Protein AF-A0A067NC94-F1 (afdb_monomer)

Foldseek 3Di:
DQAADDAQDWDDQQHWHDDPNWIWGALDTDHHHPCRDQVNPVFGIPTPPPPQQPPDDPDDDDDDDDDPDPQWDKDKDKAFFAPDDPQFAFQWADPVRFTWGWKWHDDDQKIWIWTAHNPDPLGTWADDPNDIDDHRIIITTGTHNVNDDDDDDDDPDDCVPDPDHFAFRMADNVRFTWTWDWDQDPNIIIIGTDGD

Organism: Botryobasidium botryosum (strain FD-172 SS1) (NCBI:txid930990)

Mean predicted aligned error: 11.99 Å

Solvent-accessible surface area (backbone atoms only — not comparable to full-atom values): 11510 Å² total; per-residue (Å²): 135,75,45,68,66,57,60,74,38,77,43,55,69,72,39,51,29,33,54,97,92,41,50,28,30,35,58,46,62,46,66,34,40,86,82,54,42,57,87,75,33,60,73,40,20,39,54,71,82,51,98,78,66,81,67,95,68,94,66,82,94,70,86,90,79,94,68,81,85,71,77,39,68,77,43,76,43,74,40,59,46,55,69,73,63,94,48,49,28,77,39,32,26,47,90,87,66,49,67,24,24,33,24,27,31,76,56,92,76,16,33,36,19,9,27,26,29,71,86,42,92,41,10,30,39,29,69,54,95,97,37,82,46,77,34,40,65,36,27,36,38,27,38,39,62,87,74,57,79,90,78,94,80,81,81,81,67,57,73,88,75,47,98,59,85,80,60,76,36,33,24,45,60,88,64,50,61,24,31,64,36,71,47,82,53,95,94,20,32,42,28,28,63,41,65,116

Structure (mmCIF, N/CA/C/O backbone):
data_AF-A0A067NC94-F1
#
_entry.id   AF-A0A067NC94-F1
#
loop_
_atom_site.group_PDB
_atom_site.id
_atom_site.type_symbol
_atom_site.label_atom_id
_atom_site.label_alt_id
_atom_site.label_comp_id
_atom_site.label_asym_id
_atom_site.label_entity_id
_atom_site.label_seq_id
_atom_site.pdbx_PDB_ins_code
_atom_site.Cartn_x
_atom_site.Cartn_y
_atom_site.Cartn_z
_atom_site.occupancy
_atom_site.B_iso_or_equiv
_atom_site.auth_seq_id
_atom_site.auth_comp_id
_atom_site.auth_asym_id
_atom_site.auth_atom_id
_atom_site.pdbx_PDB_model_num
ATOM 1 N N . MET A 1 1 ? -24.885 -10.974 16.163 1.00 50.47 1 MET A N 1
ATOM 2 C CA . MET A 1 1 ? -25.416 -9.596 16.232 1.00 50.47 1 MET A CA 1
ATOM 3 C C . MET A 1 1 ? -24.275 -8.677 15.837 1.00 50.47 1 MET A C 1
ATOM 5 O O . MET A 1 1 ? -23.224 -8.782 16.451 1.00 50.47 1 MET A O 1
ATOM 9 N N . THR A 1 2 ? -24.414 -7.907 14.757 1.00 60.84 2 THR A N 1
ATOM 10 C CA . THR A 1 2 ? -23.371 -6.968 14.310 1.0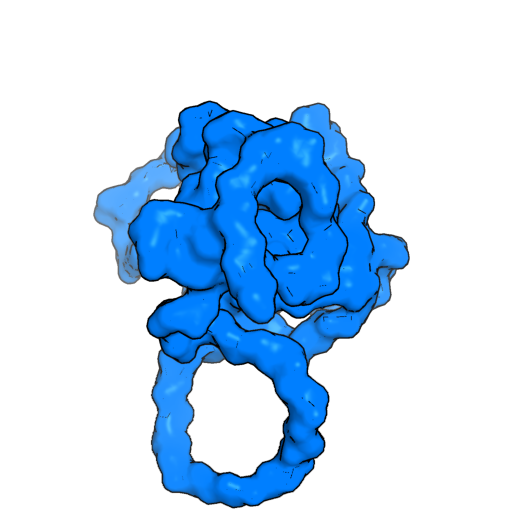0 60.84 2 THR A CA 1
ATOM 11 C C . THR A 1 2 ? -23.500 -5.698 15.156 1.00 60.84 2 THR A C 1
ATOM 13 O O . THR A 1 2 ? -24.602 -5.175 15.284 1.00 60.84 2 THR A O 1
ATOM 16 N N . GLN A 1 3 ? -22.419 -5.253 15.796 1.00 81.62 3 GLN A N 1
ATOM 17 C CA . GLN A 1 3 ? -22.423 -4.077 16.677 1.00 81.62 3 GLN A CA 1
ATOM 18 C C . GLN A 1 3 ? -22.385 -2.793 15.833 1.00 81.62 3 GLN A C 1
ATOM 20 O O . GLN A 1 3 ? -21.662 -2.745 14.844 1.00 81.62 3 GLN A O 1
ATOM 25 N N . SER A 1 4 ? -23.099 -1.728 16.201 1.00 87.69 4 SER A N 1
ATOM 26 C CA . SER A 1 4 ? -22.929 -0.436 15.512 1.00 87.69 4 SER A CA 1
ATOM 27 C C . SER A 1 4 ? -21.510 0.105 15.716 1.00 87.69 4 SER A C 1
ATOM 29 O O . SER A 1 4 ? -20.967 0.008 16.819 1.00 87.69 4 SER A O 1
ATOM 31 N N . TRP A 1 5 ? -20.904 0.680 14.676 1.00 87.56 5 TRP A N 1
ATOM 32 C CA . TRP A 1 5 ? -19.587 1.312 14.786 1.00 87.56 5 TRP A CA 1
ATOM 33 C C . TRP A 1 5 ? -19.625 2.445 15.822 1.00 87.56 5 TRP A C 1
ATOM 35 O O . TRP A 1 5 ? -20.604 3.189 15.911 1.00 87.56 5 TRP A O 1
ATOM 45 N N . GLN A 1 6 ? -18.567 2.549 16.621 1.00 84.12 6 GLN A N 1
ATOM 46 C CA . GLN A 1 6 ? -18.395 3.557 17.662 1.00 84.12 6 GLN A CA 1
ATOM 47 C C . GLN A 1 6 ? -16.982 4.135 17.560 1.00 84.12 6 GLN A C 1
ATOM 49 O O . GLN A 1 6 ? -16.038 3.354 17.398 1.00 84.12 6 GLN A O 1
ATOM 54 N N . PRO A 1 7 ? -16.795 5.457 17.690 1.00 78.88 7 PRO A N 1
ATOM 55 C CA . PRO A 1 7 ? -15.468 6.051 17.798 1.00 78.88 7 PRO A CA 1
ATOM 56 C C . PRO A 1 7 ? -14.807 5.701 19.140 1.00 78.88 7 PRO A C 1
ATOM 58 O O . PRO A 1 7 ? -15.464 5.288 20.097 1.00 78.88 7 PRO A O 1
ATOM 61 N N . GLY A 1 8 ? -13.479 5.815 19.214 1.00 76.88 8 GLY A N 1
ATOM 62 C CA . GLY A 1 8 ? -12.694 5.539 20.420 1.00 76.88 8 GLY A CA 1
ATOM 63 C C . GLY A 1 8 ? -12.684 4.073 20.870 1.00 76.88 8 GLY A C 1
ATOM 64 O O . GLY A 1 8 ? -12.131 3.776 21.935 1.00 76.88 8 GLY A O 1
ATOM 65 N N . THR A 1 9 ? -13.256 3.165 20.078 1.00 80.56 9 THR A N 1
ATOM 66 C CA . THR A 1 9 ? -13.464 1.751 20.403 1.00 80.56 9 THR A CA 1
ATOM 67 C C . THR A 1 9 ? -12.360 0.902 19.792 1.00 80.56 9 THR A C 1
ATOM 69 O O . THR A 1 9 ? -11.990 1.071 18.632 1.00 80.56 9 THR A O 1
ATOM 72 N N . TRP A 1 10 ? -11.805 -0.016 20.581 1.00 77.62 10 TRP A N 1
ATOM 73 C CA . TRP A 1 10 ? -10.835 -0.979 20.075 1.00 77.62 10 TRP A CA 1
ATOM 74 C C . TRP A 1 10 ? -11.541 -2.108 19.330 1.00 77.62 10 TRP A C 1
ATOM 76 O O . TRP A 1 10 ? -12.417 -2.770 19.889 1.00 77.62 10 TRP A O 1
ATOM 86 N N . TYR A 1 11 ? -11.119 -2.363 18.097 1.00 78.81 11 TYR A N 1
ATOM 87 C CA . TYR A 1 11 ? -11.636 -3.443 17.272 1.00 78.81 11 TYR A CA 1
ATOM 88 C C . TYR A 1 11 ? -10.502 -4.403 16.894 1.00 78.81 11 TYR A C 1
ATOM 90 O O . TYR A 1 11 ? -9.460 -4.001 16.376 1.00 78.81 11 TYR A O 1
ATOM 98 N N . ASN A 1 12 ? -10.715 -5.694 17.155 1.00 74.62 12 ASN A N 1
ATOM 99 C CA . ASN A 1 12 ? -9.773 -6.767 16.821 1.00 74.62 12 ASN A CA 1
ATOM 100 C C . ASN A 1 12 ? -10.011 -7.275 15.398 1.00 74.62 12 ASN A C 1
ATOM 102 O O . ASN A 1 12 ? -11.149 -7.226 14.940 1.00 74.62 12 ASN A O 1
ATOM 106 N N . LEU A 1 13 ? -8.993 -7.840 14.738 1.00 63.72 13 LEU A N 1
ATOM 107 C CA . LEU A 1 13 ? -9.132 -8.486 13.423 1.00 63.72 13 LEU A CA 1
ATOM 108 C C . LEU A 1 13 ? -10.363 -9.405 13.359 1.00 63.72 13 LEU A C 1
ATOM 110 O O . LEU A 1 13 ? -10.589 -10.220 14.251 1.00 63.72 13 LEU A O 1
ATOM 114 N N . GLY A 1 14 ? -11.169 -9.251 12.305 1.00 64.88 14 GLY A N 1
ATOM 115 C CA . GLY A 1 14 ? -12.410 -10.007 12.116 1.00 64.88 14 GLY A CA 1
ATOM 116 C C . GLY A 1 14 ? -13.651 -9.441 12.819 1.00 64.88 14 GLY A C 1
ATOM 117 O O . GLY A 1 14 ? -14.741 -9.947 12.566 1.00 64.88 14 GLY A O 1
ATOM 118 N N . SER A 1 15 ? -13.533 -8.386 13.638 1.00 76.94 15 SER A N 1
ATOM 119 C CA . SER A 1 15 ? -14.704 -7.669 14.170 1.00 76.94 15 SER A CA 1
ATOM 120 C C . SER A 1 15 ? -15.578 -7.124 13.041 1.00 76.94 15 SER A C 1
ATOM 122 O O . SER A 1 15 ? -15.077 -6.605 12.042 1.00 76.94 15 SER A O 1
ATOM 124 N N . GLU A 1 16 ? -16.891 -7.202 13.226 1.00 87.06 16 GLU A N 1
ATOM 125 C CA . GLU A 1 16 ? -17.880 -6.713 12.271 1.00 87.06 16 GLU A CA 1
ATOM 126 C C . GLU A 1 16 ? -18.692 -5.592 12.904 1.00 87.06 16 GLU A C 1
ATOM 128 O O . GLU A 1 16 ? -19.191 -5.728 14.026 1.00 87.06 16 GLU A O 1
ATOM 133 N N . VAL A 1 17 ? -18.838 -4.496 12.168 1.00 87.38 17 VAL A N 1
ATOM 134 C CA . VAL A 1 17 ? -19.598 -3.327 12.589 1.00 87.38 17 VAL A CA 1
ATOM 135 C C . VAL A 1 17 ? -20.625 -2.922 11.549 1.00 87.38 17 VAL A C 1
ATOM 137 O O . VAL A 1 17 ? -20.464 -3.178 10.357 1.00 87.38 17 VAL A O 1
ATOM 140 N N . GLU A 1 18 ? -21.674 -2.253 11.999 1.00 85.12 18 GLU A N 1
ATOM 141 C CA . GLU A 1 18 ? -22.640 -1.597 11.128 1.00 85.12 18 GLU A CA 1
ATOM 142 C C . GLU A 1 18 ? -22.464 -0.078 11.196 1.00 85.12 18 GLU A C 1
ATOM 144 O O . GLU A 1 18 ? -22.409 0.506 12.279 1.00 85.12 18 GLU A O 1
ATOM 149 N N . TYR A 1 19 ? -22.358 0.569 10.038 1.00 83.00 19 TYR A N 1
ATOM 150 C CA . TYR A 1 19 ? -22.254 2.020 9.922 1.00 83.00 19 TYR A CA 1
ATOM 151 C C . TYR A 1 19 ? -23.091 2.495 8.735 1.00 83.00 19 TYR A C 1
ATOM 153 O O . TYR A 1 19 ? -22.945 1.983 7.627 1.00 83.00 19 TYR A O 1
ATOM 161 N N . GLN A 1 20 ? -23.993 3.453 8.976 1.00 82.31 20 GLN A N 1
ATOM 162 C CA . GLN A 1 20 ? -24.905 4.010 7.961 1.00 82.31 20 GLN A CA 1
ATOM 163 C C . GLN A 1 20 ? -25.683 2.938 7.161 1.00 82.31 20 GLN A C 1
ATOM 165 O O . GLN A 1 20 ? -25.895 3.071 5.959 1.00 82.31 20 GLN A O 1
ATOM 170 N N . GLY A 1 21 ? -26.095 1.850 7.824 1.00 79.56 21 GLY A N 1
ATOM 171 C CA . GLY A 1 21 ? -26.855 0.750 7.211 1.00 79.56 21 GLY A CA 1
ATOM 172 C C . GLY A 1 21 ? -26.025 -0.222 6.362 1.00 79.56 21 GLY A C 1
ATOM 173 O O . GLY A 1 21 ? -26.578 -1.148 5.770 1.00 79.56 21 GLY A O 1
ATOM 174 N N . ALA A 1 22 ? -24.702 -0.048 6.303 1.00 76.94 22 ALA A N 1
ATOM 175 C CA . ALA A 1 22 ? -23.784 -0.987 5.672 1.00 76.94 22 ALA A CA 1
ATOM 176 C C . ALA A 1 22 ? -22.958 -1.736 6.725 1.00 76.94 22 ALA A C 1
ATOM 178 O O . ALA A 1 22 ? -22.543 -1.174 7.741 1.00 76.94 22 ALA A O 1
ATOM 179 N N . LYS A 1 23 ? -22.700 -3.021 6.464 1.00 81.38 23 LYS A N 1
ATOM 180 C CA . LYS A 1 23 ? -21.835 -3.855 7.304 1.00 81.38 23 LYS A CA 1
ATOM 181 C C . LYS A 1 23 ? -20.398 -3.799 6.820 1.00 81.38 23 LYS A C 1
ATOM 183 O O . LYS A 1 23 ? -20.131 -3.932 5.622 1.00 81.38 23 LYS A O 1
ATOM 188 N N . TYR A 1 24 ? -19.488 -3.672 7.768 1.00 81.12 24 TYR A N 1
ATOM 189 C CA . TYR A 1 24 ? -18.059 -3.615 7.544 1.00 81.12 24 TYR A CA 1
ATOM 190 C C . TYR A 1 24 ? -17.361 -4.614 8.449 1.00 81.12 24 TYR A C 1
ATOM 192 O O . TYR A 1 24 ? -17.725 -4.776 9.610 1.00 81.12 24 TYR A O 1
ATOM 200 N N . ARG A 1 25 ? -16.327 -5.258 7.927 1.00 81.56 25 ARG A N 1
ATOM 201 C CA . ARG A 1 25 ? -15.403 -6.077 8.697 1.00 81.56 25 ARG A CA 1
ATOM 202 C C . ARG A 1 25 ? -14.089 -5.333 8.816 1.00 81.56 25 ARG A C 1
ATOM 204 O O . ARG A 1 25 ? -13.595 -4.788 7.838 1.00 81.56 25 ARG A O 1
ATOM 211 N N . ILE A 1 26 ? -13.508 -5.319 9.998 1.00 78.12 26 ILE A N 1
ATOM 212 C CA . ILE A 1 26 ? -12.184 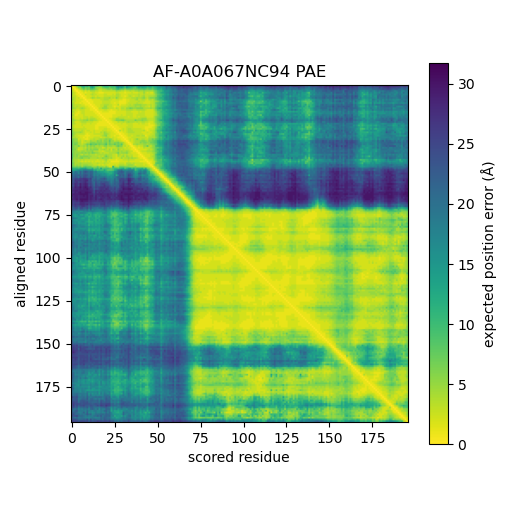-4.742 10.190 1.00 78.12 26 ILE A CA 1
ATOM 213 C C . ILE A 1 26 ? -11.105 -5.561 9.474 1.00 78.12 26 ILE A C 1
ATOM 215 O O . ILE A 1 26 ? -11.083 -6.793 9.550 1.00 78.12 26 ILE A O 1
ATOM 219 N N . ILE A 1 27 ? -10.208 -4.859 8.789 1.00 71.19 27 ILE A N 1
ATOM 220 C CA . ILE A 1 27 ? -9.085 -5.428 8.035 1.00 71.19 27 ILE A CA 1
ATOM 221 C C . ILE A 1 27 ? -7.787 -5.327 8.837 1.00 71.19 27 ILE A C 1
ATOM 223 O O . ILE A 1 27 ? -6.949 -6.217 8.750 1.00 71.19 27 ILE A O 1
ATOM 227 N N . GLN A 1 28 ? -7.632 -4.267 9.636 1.00 63.50 28 GLN A N 1
ATOM 228 C CA . GLN A 1 28 ? -6.462 -4.021 10.485 1.00 63.50 28 GLN A CA 1
ATOM 229 C C . GLN A 1 28 ? -6.935 -3.666 11.888 1.00 63.50 28 GLN A C 1
ATOM 231 O O . GLN A 1 28 ? -7.768 -2.773 12.036 1.00 63.50 28 GLN A O 1
ATOM 236 N N . ALA A 1 29 ? -6.442 -4.362 12.916 1.00 69.25 29 ALA A N 1
ATOM 237 C CA . ALA A 1 29 ? -6.846 -4.084 14.292 1.00 69.25 29 ALA A CA 1
ATOM 238 C C . ALA A 1 29 ? -6.403 -2.674 14.702 1.00 69.25 29 ALA A C 1
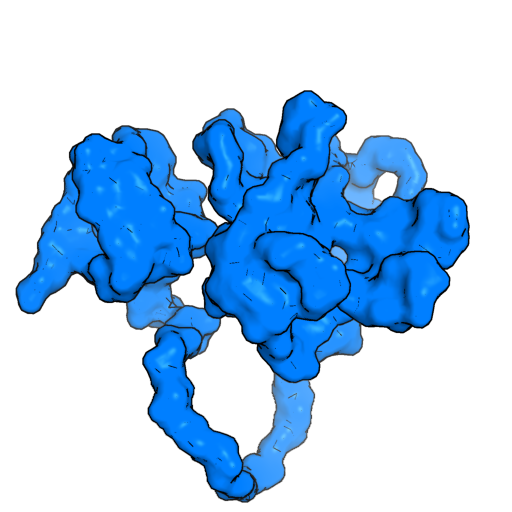ATOM 240 O O . ALA A 1 29 ? -5.234 -2.319 14.562 1.00 69.25 29 ALA A O 1
ATOM 241 N N . HIS A 1 30 ? -7.332 -1.868 15.208 1.00 71.31 30 HIS A N 1
ATOM 242 C CA . HIS A 1 30 ? -7.061 -0.485 15.588 1.00 71.31 30 HIS A CA 1
ATOM 243 C C . HIS A 1 30 ? -8.078 0.017 16.614 1.00 71.31 30 HIS A C 1
ATOM 245 O O . HIS A 1 30 ? -9.133 -0.585 16.842 1.00 71.31 30 HIS A O 1
ATOM 251 N N . ARG A 1 31 ? -7.763 1.169 17.211 1.00 79.25 31 ARG A N 1
ATOM 252 C CA . ARG A 1 31 ? -8.736 1.986 17.934 1.00 79.25 31 ARG A CA 1
ATOM 253 C C . ARG A 1 31 ? -9.394 2.947 16.950 1.00 79.25 31 ARG A C 1
ATOM 255 O O . ARG A 1 31 ? -8.682 3.729 16.325 1.00 79.25 31 ARG A O 1
ATOM 262 N N . SER A 1 32 ? -10.713 2.880 16.800 1.00 76.38 32 SER A N 1
ATOM 263 C CA . SER A 1 32 ? -11.459 3.794 15.930 1.00 76.38 32 SER A CA 1
ATOM 264 C C . SER A 1 32 ? -11.323 5.249 16.394 1.00 76.38 32 SER A C 1
ATOM 266 O O . SER A 1 32 ? -11.178 5.523 17.588 1.00 76.38 32 SER A O 1
ATOM 268 N N . GLN A 1 33 ? -11.395 6.185 15.450 1.00 72.81 33 GLN A N 1
ATOM 269 C CA . GLN A 1 33 ? -11.425 7.633 15.686 1.00 72.81 33 GLN A CA 1
ATOM 270 C C . GLN A 1 33 ? -12.619 8.243 14.947 1.00 72.81 33 GLN A C 1
ATOM 272 O O . GLN A 1 33 ? -13.156 7.608 14.038 1.00 72.81 33 GLN A O 1
ATOM 277 N N . ASP A 1 34 ? -13.052 9.440 15.343 1.00 65.75 34 ASP A N 1
ATOM 278 C CA . ASP A 1 34 ? -14.250 10.095 14.791 1.00 65.75 34 ASP A CA 1
ATOM 279 C C . ASP A 1 34 ? -14.177 10.304 13.269 1.00 65.75 34 ASP A C 1
ATOM 281 O O . ASP A 1 34 ? -15.183 10.216 12.568 1.00 65.75 34 ASP A O 1
ATOM 285 N N . ASP A 1 35 ? -12.975 10.524 12.742 1.00 65.56 35 ASP A N 1
ATOM 286 C CA . ASP A 1 35 ? -12.671 10.704 11.323 1.00 65.56 35 ASP A CA 1
ATOM 287 C C . ASP A 1 35 ? -12.409 9.378 10.579 1.00 65.56 35 ASP A C 1
ATOM 289 O O . ASP A 1 35 ? -12.448 9.336 9.346 1.00 65.56 35 ASP A O 1
ATOM 293 N N . TRP A 1 36 ? -12.233 8.266 11.300 1.00 66.44 36 TRP A N 1
ATOM 294 C CA . TRP A 1 36 ? -11.958 6.930 10.748 1.00 66.44 36 TRP A CA 1
ATOM 295 C C . TRP A 1 36 ? -13.228 6.089 10.632 1.00 66.44 36 TRP A C 1
ATOM 297 O O . TRP A 1 36 ? -13.299 4.936 11.076 1.00 66.44 36 TRP A O 1
ATOM 307 N N . THR A 1 37 ? -14.255 6.674 10.024 1.00 72.94 37 THR A N 1
ATOM 308 C CA . THR A 1 37 ? -15.491 5.941 9.751 1.00 72.94 37 THR A CA 1
ATOM 309 C C . THR A 1 37 ? -15.247 4.868 8.682 1.00 72.94 37 THR A C 1
ATOM 311 O O . THR A 1 37 ? -14.444 5.083 7.769 1.00 72.94 37 THR A O 1
ATOM 314 N N . PRO A 1 38 ? -15.944 3.719 8.735 1.00 74.06 38 PRO A N 1
ATOM 315 C CA . PRO A 1 38 ? -15.712 2.610 7.813 1.00 74.06 38 PRO A CA 1
ATOM 316 C C . PRO A 1 38 ? -15.642 2.947 6.307 1.00 74.06 38 PRO A C 1
ATOM 318 O O . PRO A 1 38 ? -14.791 2.371 5.631 1.00 74.06 38 PRO A O 1
ATOM 321 N N . PRO A 1 39 ? -16.448 3.874 5.745 1.00 67.25 39 PRO A N 1
ATOM 322 C CA . PRO A 1 39 ? -16.304 4.266 4.340 1.00 67.25 39 PRO A CA 1
ATOM 323 C C . PRO A 1 39 ? -15.091 5.166 4.047 1.00 67.25 39 PRO A C 1
ATOM 325 O O . PRO A 1 39 ? -14.614 5.171 2.915 1.00 67.25 39 PRO A O 1
ATOM 328 N N . ASN A 1 40 ? -14.585 5.919 5.027 1.00 61.88 40 ASN A N 1
ATOM 329 C CA . ASN A 1 40 ? -13.500 6.888 4.822 1.00 61.88 40 ASN A CA 1
ATOM 330 C C . ASN A 1 40 ? -12.105 6.255 4.908 1.00 61.88 40 ASN A C 1
ATOM 332 O O . ASN A 1 40 ? -11.150 6.780 4.339 1.00 61.88 40 ASN A O 1
ATOM 336 N N . VAL A 1 41 ? -11.987 5.117 5.596 1.00 59.81 41 VAL A N 1
ATOM 337 C CA . VAL A 1 41 ? -10.722 4.400 5.819 1.00 59.81 41 VAL A CA 1
ATOM 338 C C . VAL A 1 41 ? -10.833 2.935 5.365 1.00 59.81 41 VAL A C 1
ATOM 340 O O . VAL A 1 41 ? -10.792 2.016 6.186 1.00 59.81 41 VAL A O 1
ATOM 343 N N . PRO A 1 42 ? -10.940 2.670 4.049 1.00 60.84 42 PRO A N 1
ATOM 344 C CA . PRO A 1 42 ? -11.151 1.321 3.515 1.00 60.84 42 PRO A CA 1
ATOM 345 C C . PRO A 1 42 ? -9.980 0.349 3.749 1.00 60.84 42 PRO A C 1
ATOM 347 O O . PRO A 1 42 ? -10.126 -0.838 3.493 1.00 60.84 42 PRO A O 1
ATOM 350 N N . ALA A 1 43 ? -8.827 0.830 4.228 1.00 56.25 43 ALA A N 1
ATOM 351 C CA . ALA A 1 43 ? -7.722 -0.022 4.687 1.00 56.25 43 ALA A CA 1
ATOM 352 C C . ALA A 1 43 ? -7.933 -0.567 6.111 1.00 56.25 43 ALA A C 1
ATOM 354 O O . ALA A 1 43 ? -7.329 -1.563 6.503 1.00 56.25 43 ALA A O 1
ATOM 355 N N . LEU A 1 44 ? -8.784 0.099 6.896 1.00 67.81 44 LEU A N 1
ATOM 356 C CA . LEU A 1 44 ? -9.167 -0.315 8.240 1.00 67.81 44 LEU A CA 1
ATOM 357 C C . LEU A 1 44 ? -10.455 -1.144 8.215 1.00 67.81 44 LEU A C 1
ATOM 359 O O . LEU A 1 44 ? -10.594 -2.062 9.019 1.00 67.81 44 LEU A O 1
ATOM 363 N N . TRP A 1 45 ? -11.365 -0.868 7.275 1.00 74.44 45 TRP A N 1
ATOM 364 C CA . TRP A 1 45 ? -12.682 -1.500 7.186 1.00 74.44 45 TRP A CA 1
ATOM 365 C C . TRP A 1 45 ? -13.035 -1.950 5.761 1.00 74.44 45 TRP A C 1
ATOM 367 O O . TRP A 1 45 ? -13.087 -1.148 4.835 1.00 74.44 45 TRP A O 1
ATOM 377 N N . GLY A 1 46 ? -13.350 -3.233 5.593 1.00 72.31 46 GLY A N 1
ATOM 378 C CA . GLY A 1 46 ? -13.815 -3.834 4.346 1.00 72.31 46 GLY A CA 1
ATOM 379 C C . GLY A 1 46 ? -15.332 -3.963 4.345 1.00 72.31 46 GLY A C 1
ATOM 380 O O . GLY A 1 46 ? -15.911 -4.577 5.243 1.00 72.31 46 GLY A O 1
ATOM 381 N N . ARG A 1 47 ? -16.006 -3.385 3.350 1.00 77.31 47 ARG A N 1
ATOM 382 C CA . ARG A 1 47 ? -17.468 -3.464 3.236 1.00 77.31 47 ARG A CA 1
ATOM 383 C C . ARG A 1 47 ? -17.893 -4.881 2.848 1.00 77.31 47 ARG A C 1
ATOM 385 O O . ARG A 1 47 ? -17.448 -5.411 1.838 1.00 77.31 47 ARG A O 1
ATOM 392 N N . MET A 1 48 ? -18.795 -5.482 3.620 1.00 69.44 48 MET A N 1
ATOM 393 C CA . MET A 1 48 ? -19.189 -6.890 3.450 1.00 69.44 48 MET A CA 1
ATOM 394 C C . MET A 1 48 ? -20.208 -7.136 2.322 1.00 69.44 48 MET A C 1
ATOM 396 O O . MET A 1 48 ? -20.482 -8.286 1.999 1.00 69.44 48 MET A O 1
ATOM 400 N N . GLN A 1 49 ? -20.801 -6.086 1.744 1.00 56.97 49 GLN A N 1
ATOM 401 C CA . GLN A 1 49 ? -21.775 -6.202 0.645 1.00 56.97 49 GLN A CA 1
ATOM 402 C C . GLN A 1 49 ? -21.160 -5.995 -0.748 1.00 56.97 49 GLN A C 1
ATOM 404 O O . GLN A 1 49 ? -21.812 -6.317 -1.738 1.00 56.97 49 GLN A O 1
ATOM 409 N N . ASP A 1 50 ? -19.918 -5.506 -0.841 1.00 49.97 50 ASP A N 1
ATOM 410 C CA . ASP A 1 50 ? -19.225 -5.395 -2.124 1.00 49.97 50 ASP A CA 1
ATOM 411 C C . ASP A 1 50 ? -18.551 -6.736 -2.450 1.00 49.97 50 ASP A C 1
ATOM 413 O O . ASP A 1 50 ? -17.676 -7.208 -1.723 1.00 49.97 50 ASP A O 1
ATOM 417 N N . GLN A 1 51 ? -18.957 -7.345 -3.570 1.00 39.91 51 GLN A N 1
ATOM 418 C CA . GLN A 1 51 ? -18.523 -8.651 -4.103 1.00 39.91 51 GLN A CA 1
ATOM 419 C C . GLN A 1 51 ? -17.012 -8.764 -4.442 1.00 39.91 51 GLN A C 1
ATOM 421 O O . GLN A 1 51 ? -16.608 -9.659 -5.177 1.00 39.91 51 GLN A O 1
ATOM 426 N N . GLY A 1 52 ? -16.160 -7.874 -3.923 1.00 39.62 52 GLY A N 1
ATOM 427 C CA . GLY A 1 52 ? -14.706 -7.865 -4.122 1.00 39.62 52 GLY A CA 1
ATOM 428 C C . GLY A 1 52 ? -13.874 -8.162 -2.869 1.00 39.62 52 GLY A C 1
ATOM 429 O O . GLY A 1 52 ? -12.662 -8.317 -2.986 1.00 39.62 52 GLY A O 1
ATOM 430 N N . TYR A 1 53 ? -14.493 -8.258 -1.686 1.00 39.16 53 TYR A N 1
ATOM 431 C CA . TYR A 1 53 ? -13.816 -8.623 -0.437 1.00 39.16 53 TYR A CA 1
ATOM 432 C C . TYR A 1 53 ? -14.043 -10.114 -0.144 1.00 39.16 53 TYR A C 1
ATOM 434 O O . TYR A 1 53 ? -14.903 -10.494 0.652 1.00 39.16 53 TYR A O 1
ATOM 442 N N . SER A 1 54 ? -13.293 -10.991 -0.818 1.00 41.38 54 SER A N 1
ATOM 443 C CA . SER A 1 54 ? -13.260 -12.413 -0.464 1.00 41.38 54 SER A CA 1
ATOM 444 C C . SER A 1 54 ? -12.584 -12.545 0.898 1.00 41.38 54 SER A C 1
ATOM 446 O O . SER A 1 54 ? -11.358 -12.512 1.009 1.00 41.38 54 SER A O 1
ATOM 448 N N . GLY A 1 55 ? -13.399 -12.631 1.950 1.00 33.62 55 GLY A N 1
ATOM 449 C CA . GLY A 1 55 ? -12.930 -12.967 3.284 1.00 33.62 55 GLY A CA 1
ATOM 450 C C . GLY A 1 55 ? -12.094 -14.244 3.256 1.00 33.62 55 GLY A C 1
ATOM 451 O O . GLY A 1 55 ? -12.265 -15.090 2.382 1.00 33.62 55 GLY A O 1
ATOM 452 N N . PHE A 1 56 ? -11.197 -14.375 4.230 1.00 31.00 56 PHE A N 1
ATOM 453 C CA . PHE A 1 56 ? -10.457 -15.598 4.505 1.00 31.00 56 PHE A CA 1
ATOM 454 C C . PHE A 1 56 ? -11.412 -16.797 4.613 1.00 31.00 56 PHE A C 1
ATOM 456 O O . PHE A 1 56 ? -11.940 -17.096 5.682 1.00 31.00 56 PHE A O 1
ATOM 463 N N . GLN A 1 57 ? -11.628 -17.494 3.504 1.00 27.27 57 GLN A N 1
ATOM 464 C CA . GLN A 1 57 ? -12.016 -18.889 3.505 1.00 27.27 57 GLN A CA 1
ATOM 465 C C . GLN A 1 57 ? -10.765 -19.677 3.148 1.00 27.27 57 GLN A C 1
ATOM 467 O O . GLN A 1 57 ? -10.343 -19.751 1.998 1.00 27.27 57 GLN A O 1
ATOM 472 N N . SER A 1 58 ? -10.158 -20.256 4.183 1.00 35.91 58 SER A N 1
ATOM 473 C CA . SER A 1 58 ? -9.375 -21.471 4.020 1.00 35.91 58 SER A CA 1
ATOM 474 C C . SER A 1 58 ? -10.328 -22.536 3.486 1.00 35.91 58 SER A C 1
ATOM 476 O O . SER A 1 58 ? -11.116 -23.110 4.236 1.00 35.91 58 SER A O 1
ATOM 478 N N . GLN A 1 59 ? -10.328 -22.747 2.176 1.00 28.92 59 GLN A N 1
ATOM 479 C CA . GLN A 1 59 ? -10.946 -23.922 1.587 1.00 28.92 59 GLN A CA 1
ATOM 480 C C . GLN A 1 59 ? -10.085 -24.343 0.402 1.00 28.92 59 GLN A C 1
ATOM 482 O O . GLN A 1 59 ? -9.773 -23.536 -0.469 1.00 28.92 59 GLN A O 1
ATOM 487 N N . GLY A 1 60 ? -9.583 -25.577 0.479 1.00 26.52 60 GLY A N 1
ATOM 488 C CA . GLY A 1 60 ? -8.519 -26.089 -0.374 1.00 26.52 60 GLY A CA 1
ATOM 489 C C . GLY A 1 60 ? -8.785 -25.875 -1.861 1.00 26.52 60 GLY A C 1
ATOM 490 O O . GLY A 1 60 ? -9.886 -26.113 -2.347 1.00 26.52 60 GLY A O 1
ATOM 491 N N . TYR A 1 61 ? -7.741 -25.466 -2.581 1.00 27.69 61 TYR A N 1
ATOM 492 C CA . TYR A 1 61 ? -7.716 -25.509 -4.037 1.00 27.69 61 TYR A CA 1
ATOM 493 C C . TYR A 1 61 ? -7.783 -26.977 -4.487 1.00 27.69 61 TYR A C 1
ATOM 495 O O . TYR A 1 61 ? -6.768 -27.671 -4.532 1.00 27.69 61 TYR A O 1
ATOM 503 N N . GLN A 1 62 ? -8.988 -27.453 -4.795 1.00 24.72 62 GLN A N 1
ATOM 504 C CA . GLN A 1 62 ? -9.226 -28.602 -5.667 1.00 24.72 62 GLN A CA 1
ATOM 505 C C . GLN A 1 62 ? -9.798 -28.086 -6.991 1.00 24.72 62 GLN A C 1
ATOM 507 O O . GLN A 1 62 ? -10.542 -27.109 -7.009 1.00 24.72 62 GLN A O 1
ATOM 512 N N . GLY A 1 63 ? -9.324 -28.683 -8.084 1.00 36.28 63 GLY A N 1
ATOM 513 C CA . GLY A 1 63 ? -9.366 -28.131 -9.435 1.00 36.28 63 GLY A CA 1
ATOM 514 C C . GLY A 1 63 ? -10.723 -28.095 -10.142 1.00 36.28 63 GLY A C 1
ATOM 515 O O . GLY A 1 63 ? -11.749 -28.493 -9.599 1.00 36.28 63 GLY A O 1
ATOM 516 N N . ASP A 1 64 ? -10.614 -27.666 -11.406 1.00 30.48 64 ASP A N 1
ATOM 517 C CA . ASP A 1 64 ? -11.600 -27.662 -12.500 1.00 30.48 64 ASP A CA 1
ATOM 518 C C . ASP A 1 64 ? -12.636 -26.513 -12.455 1.00 30.48 64 ASP A C 1
ATOM 520 O O . ASP A 1 64 ? -13.196 -26.201 -11.418 1.00 30.48 64 ASP A O 1
ATOM 524 N N . THR A 1 65 ? -12.970 -25.769 -13.519 1.00 29.42 65 THR A N 1
ATOM 525 C CA . THR A 1 65 ? -12.907 -25.976 -14.978 1.00 29.42 65 THR A CA 1
ATOM 526 C C . THR A 1 65 ? -12.839 -24.631 -15.733 1.00 29.42 65 THR A C 1
ATOM 528 O O . THR A 1 65 ? -13.145 -23.560 -15.214 1.00 29.42 65 THR A O 1
ATOM 531 N N . GLN A 1 66 ? -12.425 -24.722 -16.996 1.00 41.66 66 GLN A N 1
ATOM 532 C CA . GLN A 1 66 ? -12.197 -23.665 -17.984 1.00 41.66 66 GLN A CA 1
ATOM 533 C C . GLN A 1 66 ? -13.313 -22.608 -18.113 1.00 41.66 66 GLN A C 1
ATOM 535 O O . GLN A 1 66 ? -14.422 -22.887 -18.557 1.00 41.66 66 GLN A O 1
ATOM 540 N N . SER A 1 67 ? -12.952 -21.346 -17.890 1.00 32.97 67 SER A N 1
ATOM 541 C CA . SER A 1 67 ? -13.522 -20.188 -18.585 1.00 32.97 67 SER A CA 1
ATOM 542 C C . SER A 1 67 ? -12.387 -19.177 -18.807 1.00 32.97 67 SER A C 1
ATOM 544 O O . SER A 1 67 ? -11.466 -19.099 -17.996 1.00 32.97 67 SER A O 1
ATOM 546 N N . ALA A 1 68 ? -12.359 -18.513 -19.970 1.00 37.50 68 ALA A N 1
ATOM 547 C CA . ALA A 1 68 ? -11.261 -17.636 -20.401 1.00 37.50 68 ALA A CA 1
ATOM 548 C C . ALA A 1 68 ? -10.825 -16.669 -19.277 1.00 37.50 68 ALA A C 1
ATOM 550 O O . ALA A 1 68 ? -11.703 -16.175 -18.567 1.00 37.50 68 ALA A O 1
ATOM 551 N N . PRO A 1 69 ? -9.518 -16.375 -19.097 1.00 40.41 69 PRO A N 1
ATOM 552 C CA . PRO A 1 69 ? -9.059 -15.565 -17.975 1.00 40.41 69 PRO A CA 1
ATOM 553 C C . PRO A 1 69 ? -9.654 -14.163 -18.094 1.00 40.41 69 PRO A C 1
ATOM 555 O O . PRO A 1 69 ? -9.190 -13.331 -18.876 1.00 40.41 69 PRO A O 1
ATOM 558 N N . GLN A 1 70 ? -10.707 -13.889 -17.327 1.00 45.25 70 GLN A N 1
ATOM 559 C CA . GLN A 1 70 ? -11.110 -12.519 -17.072 1.00 45.25 70 GLN A CA 1
ATOM 560 C C . GLN A 1 70 ? -9.908 -11.859 -16.400 1.00 45.25 70 GLN A C 1
ATOM 562 O O . GLN A 1 70 ? -9.487 -12.307 -15.334 1.00 45.25 70 GLN A O 1
ATOM 567 N N . ARG A 1 71 ? -9.315 -10.847 -17.050 1.00 55.34 71 ARG A N 1
ATOM 568 C CA . ARG A 1 71 ? -8.218 -10.056 -16.476 1.00 55.34 71 ARG A CA 1
ATOM 569 C C . ARG A 1 71 ? -8.701 -9.520 -15.136 1.00 55.34 71 ARG A C 1
ATOM 571 O O . ARG A 1 71 ? -9.527 -8.605 -15.103 1.00 55.34 71 ARG A O 1
ATOM 578 N N . GLN A 1 72 ? -8.261 -10.135 -14.043 1.00 61.06 72 GLN A N 1
ATOM 579 C CA . GLN A 1 72 ? -8.703 -9.737 -12.716 1.00 61.06 72 GLN A CA 1
ATOM 580 C C . GLN A 1 72 ? -8.180 -8.330 -12.466 1.00 61.06 72 GLN A C 1
ATOM 582 O O . GLN A 1 72 ? -6.967 -8.102 -12.475 1.00 61.06 72 GLN A O 1
ATOM 587 N N . ARG A 1 73 ? -9.109 -7.384 -12.294 1.00 75.94 73 ARG A N 1
ATOM 588 C CA . ARG A 1 73 ? -8.769 -6.012 -11.917 1.00 75.94 73 ARG A CA 1
ATOM 589 C C . ARG A 1 73 ? -7.995 -6.052 -10.594 1.00 75.94 73 ARG A C 1
ATOM 591 O O . ARG A 1 73 ? -8.353 -6.864 -9.738 1.00 75.94 73 ARG A O 1
ATOM 598 N N . PRO A 1 74 ? -6.986 -5.188 -10.408 1.00 82.56 74 PRO A N 1
ATOM 599 C CA . PRO A 1 74 ? -6.233 -5.161 -9.166 1.00 82.56 74 PRO A CA 1
ATOM 600 C C . PRO A 1 74 ? -7.154 -4.938 -7.963 1.00 82.56 74 PRO A C 1
ATOM 602 O O . PRO A 1 74 ? -8.005 -4.047 -7.988 1.00 82.56 74 PRO A O 1
ATOM 605 N N . THR A 1 75 ? -6.975 -5.738 -6.917 1.00 84.50 75 THR A N 1
ATOM 606 C CA . THR A 1 75 ? -7.688 -5.606 -5.642 1.00 84.50 75 THR A CA 1
ATOM 607 C C . THR A 1 75 ? -6.712 -5.699 -4.475 1.00 84.50 75 THR A C 1
ATOM 609 O O . THR A 1 75 ? -5.599 -6.203 -4.623 1.00 84.50 75 THR A O 1
ATOM 612 N N . TRP A 1 76 ? -7.111 -5.189 -3.314 1.00 81.19 76 TRP A N 1
ATOM 613 C CA . TRP A 1 76 ? -6.294 -5.187 -2.104 1.00 81.19 76 TRP A CA 1
ATOM 614 C C . TRP A 1 76 ? -6.701 -6.342 -1.195 1.00 81.19 76 TRP A C 1
ATOM 616 O O . TRP A 1 76 ? -7.880 -6.505 -0.887 1.00 81.19 76 TRP A O 1
ATOM 626 N N . VAL A 1 77 ? -5.725 -7.141 -0.767 1.00 79.38 77 VAL A N 1
ATOM 627 C CA . VAL A 1 77 ? -5.935 -8.279 0.137 1.00 79.38 77 VAL A CA 1
ATOM 628 C C . VAL A 1 77 ? -5.132 -8.070 1.411 1.00 79.38 77 VAL A C 1
ATOM 630 O O . VAL A 1 77 ? -3.921 -7.873 1.349 1.00 79.38 77 VAL A O 1
ATOM 633 N N . GLY A 1 78 ? -5.800 -8.131 2.565 1.00 76.94 78 GLY A N 1
ATOM 634 C CA . GLY A 1 78 ? -5.154 -8.065 3.875 1.00 76.94 78 GLY A CA 1
ATOM 635 C C . GLY A 1 78 ? -4.236 -9.263 4.124 1.00 76.94 78 GLY A C 1
ATOM 636 O O . GLY A 1 78 ? -4.606 -10.405 3.858 1.00 76.94 78 GLY A O 1
ATOM 637 N N . VAL A 1 79 ? -3.043 -9.000 4.648 1.00 79.56 79 VAL A N 1
ATOM 638 C CA . VAL A 1 79 ? -1.998 -9.986 4.942 1.00 79.56 79 VAL A CA 1
ATOM 639 C C . VAL A 1 79 ? -1.422 -9.708 6.328 1.00 79.56 79 VAL A C 1
ATOM 641 O O . VAL A 1 79 ? -1.389 -8.567 6.795 1.00 79.56 79 VAL A O 1
ATOM 644 N N . THR A 1 80 ? -0.969 -10.765 7.003 1.00 81.75 80 THR A N 1
ATOM 645 C CA . THR A 1 80 ? -0.168 -10.656 8.225 1.00 81.75 80 THR A CA 1
ATOM 646 C C . THR A 1 80 ? 1.186 -11.340 8.040 1.00 81.75 80 THR A C 1
ATOM 648 O O . THR A 1 80 ? 1.283 -12.401 7.429 1.00 81.75 80 THR A O 1
ATOM 651 N N . GLY A 1 81 ? 2.251 -10.729 8.552 1.00 86.50 81 GLY A N 1
ATOM 652 C CA . GLY A 1 81 ? 3.613 -11.226 8.439 1.00 86.50 81 GLY A CA 1
ATOM 653 C C . GLY A 1 81 ? 4.083 -11.289 6.987 1.00 86.50 81 GLY A C 1
ATOM 654 O O . GLY A 1 81 ? 4.072 -10.294 6.268 1.00 86.50 81 GLY A O 1
ATOM 655 N N . LYS A 1 82 ? 4.546 -12.463 6.552 1.00 92.94 82 LYS A N 1
ATOM 656 C CA . LYS A 1 82 ? 5.258 -12.652 5.274 1.00 92.94 82 LYS A CA 1
ATOM 657 C C . LYS A 1 82 ? 4.502 -13.530 4.275 1.00 92.94 82 LYS A C 1
ATOM 659 O O . LYS A 1 82 ? 5.084 -13.956 3.274 1.00 92.94 82 LYS A O 1
ATOM 664 N N . ASP A 1 83 ? 3.224 -13.791 4.530 1.00 86.12 83 ASP A N 1
ATOM 665 C CA . ASP A 1 83 ? 2.385 -14.683 3.729 1.00 86.12 83 ASP A CA 1
ATOM 666 C C 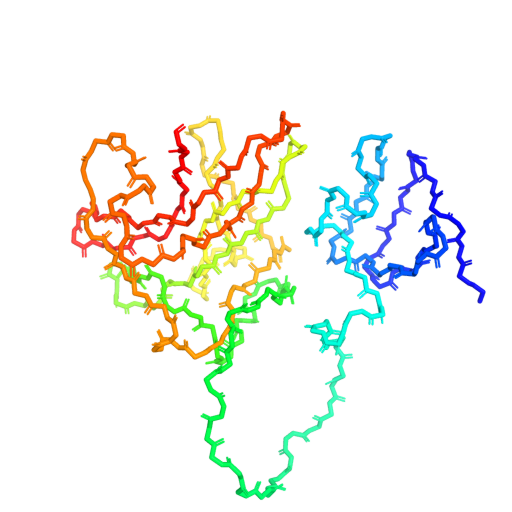. ASP A 1 83 ? 1.864 -13.973 2.471 1.00 86.12 83 ASP A C 1
ATOM 668 O O . ASP A 1 83 ? 0.681 -13.678 2.326 1.00 86.12 83 ASP A O 1
ATOM 672 N N . ILE A 1 84 ? 2.785 -13.660 1.554 1.00 91.12 84 ILE A N 1
ATOM 673 C CA . ILE A 1 84 ? 2.469 -12.952 0.309 1.00 91.12 84 ILE A CA 1
ATOM 674 C C . ILE A 1 84 ? 1.636 -13.854 -0.626 1.00 91.12 84 ILE A C 1
ATOM 676 O O . ILE A 1 84 ? 2.112 -14.951 -0.953 1.00 91.12 84 ILE A O 1
ATOM 680 N N . PRO A 1 85 ? 0.453 -13.401 -1.097 1.00 90.00 85 PRO A N 1
ATOM 681 C CA . PRO A 1 85 ? -0.381 -14.138 -2.046 1.00 90.00 85 PRO A CA 1
ATOM 682 C C . PRO A 1 85 ? 0.333 -14.434 -3.370 1.00 90.00 85 PRO A C 1
ATOM 684 O O . PRO A 1 85 ? 1.092 -13.612 -3.880 1.00 90.00 85 PRO A O 1
ATOM 687 N N . ASN A 1 86 ? 0.039 -15.588 -3.976 1.00 87.62 86 ASN A N 1
ATOM 688 C CA . ASN A 1 86 ? 0.679 -16.022 -5.228 1.00 87.62 86 ASN A CA 1
ATOM 689 C C . ASN A 1 86 ? 0.375 -15.112 -6.432 1.00 87.62 86 ASN A C 1
ATOM 691 O O . ASN A 1 86 ? 1.143 -15.093 -7.386 1.00 87.62 86 ASN A O 1
ATOM 695 N N . ASN A 1 87 ? -0.741 -14.382 -6.403 1.00 89.19 87 ASN A N 1
ATOM 696 C CA . ASN A 1 87 ? -1.168 -13.446 -7.445 1.00 89.19 87 ASN A CA 1
ATOM 697 C C . ASN A 1 87 ? -0.859 -11.978 -7.089 1.00 89.19 87 ASN A C 1
ATOM 699 O O . ASN A 1 87 ? -1.531 -11.072 -7.582 1.00 89.19 87 ASN A O 1
ATOM 703 N N . ALA A 1 88 ? 0.112 -11.735 -6.205 1.00 91.12 88 ALA A N 1
ATOM 704 C CA . ALA A 1 88 ? 0.573 -10.391 -5.883 1.00 91.12 88 ALA A CA 1
ATOM 705 C C . ALA A 1 88 ? 1.233 -9.719 -7.097 1.00 91.12 88 ALA A C 1
ATOM 707 O O . ALA A 1 88 ? 2.045 -10.325 -7.797 1.00 91.12 88 ALA A O 1
ATOM 708 N N . ILE A 1 89 ? 0.894 -8.449 -7.323 1.00 92.81 89 ILE A N 1
ATOM 709 C CA . ILE A 1 89 ? 1.449 -7.644 -8.412 1.00 92.81 89 ILE A CA 1
ATOM 710 C C . ILE A 1 89 ? 2.877 -7.236 -8.042 1.00 92.81 89 ILE A C 1
ATOM 712 O O . ILE A 1 89 ? 3.114 -6.581 -7.019 1.00 92.81 89 ILE A O 1
ATOM 716 N N . GLU A 1 90 ? 3.836 -7.628 -8.880 1.00 94.38 90 GLU A N 1
ATOM 717 C CA . GLU A 1 90 ? 5.245 -7.288 -8.713 1.00 94.38 90 GLU A CA 1
ATOM 718 C C . GLU A 1 90 ? 5.432 -5.790 -8.964 1.00 94.38 90 GLU A C 1
ATOM 720 O O . GLU A 1 90 ? 5.126 -5.257 -10.037 1.00 94.38 90 GLU A O 1
ATOM 725 N N . GLY A 1 91 ? 5.926 -5.105 -7.933 1.00 90.62 91 GLY A N 1
ATOM 726 C CA . GLY A 1 91 ? 6.215 -3.679 -7.960 1.00 90.62 91 GLY A CA 1
ATOM 727 C C . GLY A 1 91 ? 7.682 -3.357 -8.219 1.00 90.62 91 GLY A C 1
ATOM 728 O O . GLY A 1 91 ? 8.018 -2.214 -8.525 1.00 90.62 91 GLY A O 1
ATOM 729 N N . GLY A 1 92 ? 8.554 -4.354 -8.106 1.00 91.56 92 GLY A N 1
ATOM 730 C CA . GLY A 1 92 ? 9.980 -4.226 -8.335 1.00 91.56 92 GLY A CA 1
ATOM 731 C C . GLY A 1 92 ? 10.751 -5.417 -7.783 1.00 91.56 92 GLY A C 1
ATOM 732 O O . GLY A 1 92 ? 10.178 -6.466 -7.485 1.00 91.56 92 GLY A O 1
ATOM 733 N N . ARG A 1 93 ? 12.065 -5.253 -7.647 1.00 92.38 93 ARG A N 1
ATOM 734 C CA . ARG A 1 93 ? 12.979 -6.289 -7.159 1.00 92.38 93 ARG A CA 1
ATOM 735 C C . ARG A 1 93 ? 14.052 -5.678 -6.273 1.00 92.38 93 ARG A C 1
ATOM 737 O O . ARG A 1 93 ? 14.536 -4.575 -6.549 1.00 92.38 93 ARG A O 1
ATOM 744 N N . ASP A 1 94 ? 14.408 -6.409 -5.226 1.00 86.88 94 ASP A N 1
ATOM 745 C CA . ASP A 1 94 ? 15.510 -6.069 -4.332 1.00 86.88 94 ASP A CA 1
ATOM 746 C C . ASP A 1 94 ? 16.870 -6.440 -4.962 1.00 86.88 94 ASP A C 1
ATOM 748 O O . ASP A 1 94 ? 16.942 -7.027 -6.046 1.00 86.88 94 ASP A O 1
ATOM 752 N N . ARG A 1 95 ? 17.975 -6.087 -4.297 1.00 85.31 95 ARG A N 1
ATOM 753 C CA . ARG A 1 95 ? 19.354 -6.250 -4.790 1.00 85.31 95 ARG A CA 1
ATOM 754 C C . ARG A 1 95 ? 19.725 -7.698 -5.103 1.00 85.31 95 ARG A C 1
ATOM 756 O O . ARG A 1 95 ? 20.535 -7.942 -5.992 1.00 85.31 95 ARG A O 1
ATOM 763 N N . ASP A 1 96 ? 19.165 -8.642 -4.360 1.00 86.94 96 ASP A N 1
ATOM 764 C CA . ASP A 1 96 ? 19.368 -10.079 -4.549 1.00 86.94 96 ASP A CA 1
ATOM 765 C C . ASP A 1 96 ? 18.468 -10.676 -5.650 1.00 86.94 96 ASP A C 1
ATOM 767 O O . ASP A 1 96 ? 18.501 -11.881 -5.894 1.00 86.94 96 ASP A O 1
ATOM 771 N N . GLY A 1 97 ? 17.670 -9.843 -6.328 1.00 88.44 97 GLY A N 1
ATOM 772 C CA . GLY A 1 97 ? 16.714 -10.250 -7.354 1.00 88.44 97 GLY A CA 1
ATOM 773 C C . GLY A 1 97 ? 15.382 -10.759 -6.800 1.00 88.44 97 GLY A C 1
ATOM 774 O O . GLY A 1 97 ? 14.495 -11.108 -7.593 1.00 88.44 97 GLY A O 1
ATOM 775 N N . SER A 1 98 ? 15.214 -10.790 -5.472 1.00 90.69 98 SER A N 1
ATOM 776 C CA . SER A 1 98 ? 13.955 -11.180 -4.843 1.00 90.69 98 SER A CA 1
ATOM 777 C C . SER A 1 98 ? 12.837 -10.185 -5.190 1.00 90.69 98 SER A C 1
ATOM 779 O O . SER A 1 98 ? 13.079 -8.978 -5.292 1.00 90.69 98 SER A O 1
ATOM 781 N N . PRO A 1 99 ? 11.604 -10.668 -5.431 1.00 93.38 99 PRO A N 1
ATOM 782 C CA . PRO A 1 99 ? 10.500 -9.801 -5.813 1.00 93.38 99 PRO A CA 1
ATOM 783 C C . PRO A 1 99 ? 10.031 -8.940 -4.636 1.00 93.38 99 PRO A C 1
ATOM 785 O O . PRO A 1 99 ? 9.860 -9.424 -3.513 1.00 93.38 99 PRO A O 1
ATOM 788 N N . LEU A 1 100 ? 9.758 -7.671 -4.937 1.00 95.88 100 LEU A N 1
ATOM 789 C CA . LEU A 1 100 ? 9.034 -6.741 -4.082 1.00 95.88 100 LEU A CA 1
ATOM 790 C C . LEU A 1 100 ? 7.654 -6.495 -4.685 1.00 95.88 100 LEU A C 1
ATOM 792 O O . LEU A 1 100 ? 7.513 -6.196 -5.872 1.00 95.88 100 LEU A O 1
ATOM 796 N N . TYR A 1 101 ? 6.631 -6.582 -3.849 1.00 96.19 101 TYR A N 1
ATOM 797 C CA . TYR A 1 101 ? 5.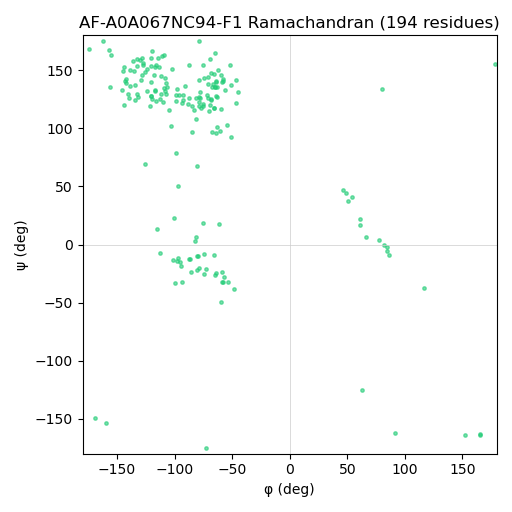240 -6.389 -4.240 1.00 96.19 101 TYR A CA 1
ATOM 798 C C . TYR A 1 101 ? 4.708 -5.078 -3.680 1.00 96.19 101 TYR A C 1
ATOM 800 O O . TYR A 1 101 ? 5.283 -4.480 -2.766 1.00 96.19 101 TYR A O 1
ATOM 808 N N . ILE A 1 102 ? 3.592 -4.629 -4.235 1.00 94.62 102 ILE A N 1
ATOM 809 C CA . ILE A 1 102 ? 2.943 -3.390 -3.821 1.00 94.62 102 ILE A CA 1
ATOM 810 C C . ILE A 1 102 ? 2.168 -3.650 -2.530 1.00 94.62 102 ILE A C 1
ATOM 812 O O . ILE A 1 102 ? 1.266 -4.488 -2.497 1.00 94.62 102 ILE A O 1
ATOM 816 N N . ALA A 1 103 ? 2.498 -2.891 -1.489 1.00 93.31 103 ALA A N 1
ATOM 817 C CA . ALA A 1 103 ? 1.760 -2.884 -0.236 1.00 93.31 103 ALA A CA 1
ATOM 818 C C . ALA A 1 103 ? 1.086 -1.536 0.007 1.00 93.31 103 ALA A C 1
ATOM 820 O O . ALA A 1 103 ? 1.516 -0.510 -0.522 1.00 93.31 103 ALA A O 1
ATOM 821 N N . ARG A 1 104 ? 0.083 -1.531 0.880 1.00 90.81 104 ARG A N 1
ATOM 822 C CA . ARG A 1 104 ? -0.355 -0.333 1.598 1.00 90.81 104 ARG A CA 1
ATOM 823 C C . ARG A 1 104 ? -0.659 -0.677 3.047 1.00 90.81 104 ARG A C 1
ATOM 825 O O . ARG A 1 104 ? -1.063 -1.798 3.349 1.00 90.81 104 ARG A O 1
ATOM 832 N N . ALA A 1 105 ? -0.473 0.279 3.941 1.00 83.75 105 ALA A N 1
ATOM 833 C CA . ALA A 1 105 ? -0.810 0.105 5.345 1.00 83.75 105 ALA A CA 1
ATOM 834 C C . ALA A 1 105 ? -1.354 1.399 5.935 1.00 83.75 105 ALA A C 1
ATOM 836 O O . ALA A 1 105 ? -1.030 2.494 5.466 1.00 83.75 105 ALA A O 1
ATOM 837 N N . PHE A 1 106 ? -2.182 1.259 6.963 1.00 81.44 106 PHE A N 1
ATOM 838 C CA . PHE A 1 106 ? -2.643 2.395 7.730 1.00 81.44 106 PHE A CA 1
ATOM 839 C C . PHE A 1 106 ? -1.550 2.855 8.706 1.00 81.44 106 PHE A C 1
ATOM 841 O O . PHE A 1 106 ? -0.975 2.041 9.430 1.00 81.44 106 PHE A O 1
ATOM 848 N N . TYR A 1 107 ? -1.255 4.152 8.735 1.00 81.44 107 TYR A N 1
ATOM 849 C CA . TYR A 1 107 ? -0.299 4.750 9.663 1.00 81.44 107 TYR A CA 1
ATOM 850 C C . TYR A 1 107 ? -0.604 6.242 9.847 1.00 81.44 107 TYR A C 1
ATOM 852 O O . TYR A 1 107 ? -0.868 6.931 8.870 1.00 81.44 107 TYR A O 1
ATOM 860 N N . GLU A 1 108 ? -0.584 6.738 11.090 1.00 83.62 108 GLU A N 1
ATOM 861 C CA . GLU A 1 108 ? -0.732 8.173 11.419 1.00 83.62 108 GLU A CA 1
ATOM 862 C C . GLU A 1 108 ? -1.925 8.880 10.733 1.00 83.62 108 GLU A C 1
ATOM 864 O O . GLU A 1 108 ? -1.805 9.983 10.206 1.00 83.62 108 GLU A O 1
ATOM 869 N N . GLY A 1 109 ? -3.101 8.241 10.714 1.00 72.19 109 GLY A N 1
ATOM 870 C CA . GLY A 1 109 ? -4.313 8.838 10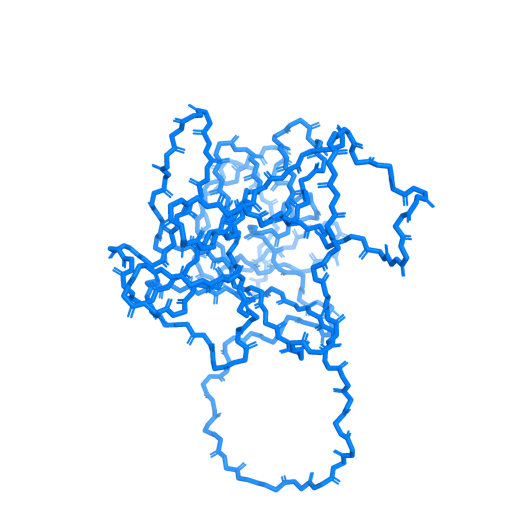.131 1.00 72.19 109 GLY A CA 1
ATOM 871 C C . GLY A 1 109 ? -4.475 8.622 8.625 1.00 72.19 109 GLY A C 1
ATOM 872 O O . GLY A 1 109 ? -5.539 8.915 8.088 1.00 72.19 109 GLY A O 1
ATOM 873 N N . GLY A 1 110 ? -3.455 8.102 7.938 1.00 73.38 110 GLY A N 1
ATOM 874 C CA . GLY A 1 110 ? -3.459 7.885 6.494 1.00 73.38 110 GLY A CA 1
ATOM 875 C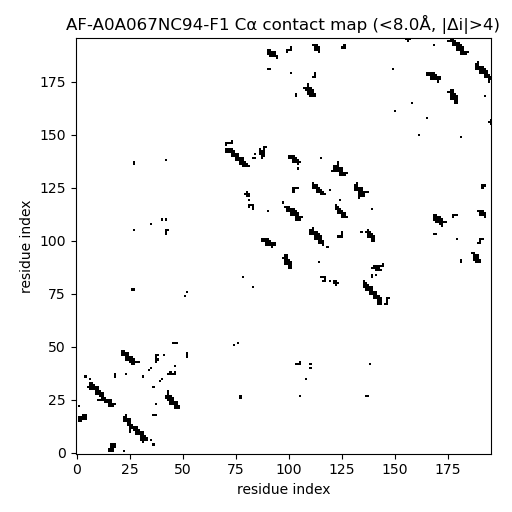 C . GLY A 1 110 ? -3.277 6.425 6.087 1.00 73.38 110 GLY A C 1
ATOM 876 O O . GLY A 1 110 ? -2.867 5.568 6.864 1.00 73.38 110 GLY A O 1
ATOM 877 N N . VAL A 1 111 ? -3.558 6.145 4.817 1.00 81.88 111 VAL A N 1
ATOM 878 C CA . VAL A 1 111 ? -3.214 4.893 4.139 1.00 81.88 111 VAL A CA 1
ATOM 879 C C . VAL A 1 111 ? -2.036 5.174 3.226 1.00 81.88 111 VAL A C 1
ATOM 881 O O . VAL A 1 111 ? -2.159 5.934 2.266 1.00 81.88 111 VAL A O 1
ATOM 884 N N . HIS A 1 112 ? -0.895 4.558 3.506 1.00 86.19 112 HIS A N 1
ATOM 885 C CA . HIS A 1 112 ? 0.343 4.828 2.790 1.00 86.19 112 HIS A CA 1
ATOM 886 C C . HIS A 1 112 ? 0.777 3.613 1.972 1.00 86.19 112 HIS A C 1
ATOM 888 O O . HIS A 1 112 ? 0.946 2.531 2.541 1.00 86.19 112 HIS A O 1
ATOM 894 N N . PRO A 1 113 ? 0.996 3.777 0.656 1.00 92.88 113 PRO A N 1
ATOM 895 C CA . PRO A 1 113 ? 1.571 2.724 -0.156 1.00 92.88 113 PRO A CA 1
ATOM 896 C C . PRO A 1 113 ? 3.079 2.578 0.089 1.00 92.88 113 PRO A C 1
ATOM 898 O O . PRO A 1 113 ? 3.772 3.519 0.491 1.00 92.88 113 PRO A O 1
ATOM 901 N N . GLY A 1 114 ? 3.580 1.376 -0.169 1.00 94.81 114 GLY A N 1
ATOM 902 C CA . GLY A 1 114 ? 4.968 0.980 0.019 1.00 94.81 114 GLY A CA 1
ATOM 903 C C . GLY A 1 114 ? 5.264 -0.374 -0.621 1.00 94.81 114 GLY A C 1
ATOM 904 O O . GLY A 1 114 ? 4.648 -0.759 -1.618 1.00 94.81 114 GLY A O 1
ATOM 905 N N . LYS A 1 115 ? 6.204 -1.107 -0.025 1.00 95.75 115 LYS A N 1
ATOM 906 C CA . LYS A 1 115 ? 6.689 -2.403 -0.512 1.00 95.75 115 LYS A CA 1
ATOM 907 C C . LYS A 1 115 ? 6.414 -3.516 0.491 1.00 95.75 115 LYS A C 1
ATOM 909 O O . LYS A 1 115 ? 6.510 -3.304 1.697 1.00 95.75 115 LYS A O 1
ATOM 914 N N . CYS A 1 116 ? 6.137 -4.718 0.001 1.00 96.06 116 CYS A N 1
ATOM 915 C CA . CYS A 1 116 ? 6.163 -5.938 0.806 1.00 96.06 116 CYS A CA 1
ATOM 916 C C . CYS A 1 116 ? 6.982 -7.038 0.133 1.00 96.06 116 CYS A C 1
ATOM 918 O O . CYS A 1 116 ? 7.216 -7.016 -1.076 1.00 96.06 116 CYS A O 1
ATOM 920 N N . GLY A 1 117 ? 7.442 -8.001 0.924 1.00 94.75 117 GLY A N 1
ATOM 921 C CA . GLY A 1 117 ? 8.243 -9.111 0.431 1.00 94.75 117 GLY A CA 1
ATOM 922 C C . GLY A 1 117 ? 8.671 -10.053 1.548 1.00 94.75 117 GLY A C 1
ATOM 923 O O . GLY A 1 117 ? 8.805 -9.662 2.707 1.00 94.75 117 GLY A O 1
ATOM 924 N N . ARG A 1 118 ? 8.935 -11.312 1.188 1.00 93.38 118 ARG A N 1
ATOM 925 C CA . ARG A 1 118 ? 9.343 -12.355 2.148 1.00 93.38 118 ARG A CA 1
ATOM 926 C C . ARG A 1 118 ? 10.705 -12.066 2.800 1.00 93.38 118 ARG A C 1
ATOM 928 O O . ARG A 1 118 ? 10.948 -12.494 3.927 1.00 93.38 118 ARG A O 1
ATOM 935 N N . GLY A 1 119 ? 11.570 -11.311 2.119 1.00 92.44 119 GLY A N 1
ATOM 936 C CA . GLY A 1 119 ? 12.863 -10.868 2.650 1.00 92.44 119 GLY A CA 1
ATOM 937 C C . GLY A 1 119 ? 12.763 -9.771 3.718 1.00 92.44 119 GLY A C 1
ATOM 938 O O . GLY A 1 119 ? 13.671 -9.629 4.533 1.00 92.44 119 GLY A O 1
ATOM 939 N N . LEU A 1 120 ? 11.652 -9.029 3.783 1.00 93.00 120 LEU A N 1
ATOM 940 C CA . LEU A 1 120 ? 11.494 -7.924 4.732 1.00 93.00 120 LEU A CA 1
ATOM 941 C C . LEU A 1 120 ? 11.255 -8.452 6.146 1.00 93.00 120 LEU A C 1
ATOM 943 O O . LEU A 1 120 ? 10.578 -9.462 6.338 1.00 93.00 120 LEU A O 1
ATOM 947 N N . ARG A 1 121 ? 11.800 -7.772 7.161 1.00 95.00 121 ARG A N 1
ATOM 948 C CA . ARG A 1 121 ? 11.808 -8.268 8.547 1.00 95.00 121 ARG A CA 1
ATOM 949 C C . ARG A 1 121 ? 10.398 -8.499 9.100 1.00 95.00 121 ARG A C 1
ATOM 951 O O . ARG A 1 121 ? 10.150 -9.600 9.585 1.00 95.00 121 ARG A O 1
ATOM 958 N N . LYS A 1 122 ? 9.481 -7.533 8.973 1.00 91.94 122 LYS A N 1
ATOM 959 C CA . LYS A 1 122 ? 8.060 -7.700 9.355 1.00 91.94 122 LYS A CA 1
ATOM 960 C C . LYS A 1 122 ? 7.115 -8.098 8.216 1.00 91.94 122 LYS A C 1
ATOM 962 O O . LYS A 1 122 ? 6.018 -8.566 8.488 1.00 91.94 122 LYS A O 1
ATOM 967 N N . GLY A 1 123 ? 7.558 -7.967 6.967 1.00 93.19 123 GLY A N 1
ATOM 968 C CA . GLY A 1 123 ? 6.781 -8.311 5.773 1.00 93.19 123 GLY A CA 1
ATOM 969 C C . GLY A 1 123 ? 6.477 -7.119 4.873 1.00 93.19 123 GLY A C 1
ATOM 970 O O . GLY A 1 123 ? 6.592 -7.263 3.658 1.00 93.19 123 GLY A O 1
ATOM 971 N N . ALA A 1 124 ? 6.201 -5.939 5.441 1.00 94.88 124 ALA A N 1
ATOM 972 C CA . ALA A 1 124 ? 6.000 -4.703 4.686 1.00 94.88 124 ALA A CA 1
ATOM 973 C C . ALA A 1 124 ? 6.778 -3.509 5.248 1.00 94.88 124 ALA A C 1
ATOM 975 O O . ALA A 1 124 ? 7.070 -3.438 6.443 1.00 94.88 124 ALA A O 1
ATOM 976 N N . VAL A 1 125 ? 7.080 -2.561 4.359 1.00 96.00 125 VAL A N 1
ATOM 977 C CA . VAL A 1 125 ? 7.679 -1.257 4.653 1.00 96.00 125 VAL A CA 1
ATOM 978 C C . VAL A 1 125 ? 6.902 -0.165 3.911 1.00 96.00 125 VAL A C 1
ATOM 980 O O . VAL A 1 125 ? 6.723 -0.251 2.696 1.00 96.00 125 VAL A O 1
ATOM 983 N N . ILE A 1 126 ? 6.495 0.888 4.620 1.00 93.44 126 ILE A N 1
ATOM 984 C CA . ILE A 1 126 ? 5.919 2.115 4.038 1.00 93.44 126 ILE A CA 1
ATOM 985 C C . ILE A 1 126 ? 6.818 3.322 4.319 1.00 93.44 126 ILE A C 1
ATOM 987 O O . ILE A 1 126 ? 7.544 3.348 5.312 1.00 93.44 126 ILE A O 1
ATOM 991 N N . GLY A 1 127 ? 6.746 4.346 3.467 1.00 90.19 127 GLY A N 1
ATOM 992 C CA . GLY A 1 127 ? 7.405 5.631 3.708 1.00 90.19 127 GLY A CA 1
ATOM 993 C C . GLY A 1 127 ? 6.480 6.629 4.412 1.00 90.19 127 GLY A C 1
ATOM 994 O O . GLY A 1 127 ? 5.417 6.962 3.881 1.00 90.19 127 GLY A O 1
ATOM 995 N N . TYR A 1 128 ? 6.897 7.165 5.559 1.00 87.94 128 TYR A N 1
ATOM 996 C CA . TYR A 1 128 ? 6.184 8.224 6.281 1.00 87.94 128 TYR A CA 1
ATOM 997 C C . TYR A 1 128 ? 7.160 9.177 6.986 1.00 87.94 128 TYR A C 1
ATOM 999 O O . TYR A 1 128 ? 8.093 8.730 7.646 1.00 87.94 128 TYR A O 1
ATOM 1007 N N . GLY A 1 129 ? 6.967 10.495 6.847 1.00 85.44 129 GLY A N 1
ATOM 1008 C CA . GLY A 1 129 ? 7.787 11.502 7.541 1.00 85.44 129 GLY A CA 1
ATOM 1009 C C . GLY A 1 129 ? 9.302 11.360 7.319 1.00 85.44 129 GLY A C 1
ATOM 1010 O O . GLY A 1 129 ? 10.070 11.487 8.270 1.00 85.44 129 GLY A O 1
ATOM 1011 N N . ASN A 1 130 ? 9.729 11.052 6.087 1.00 83.88 130 ASN A N 1
ATOM 1012 C CA . ASN A 1 130 ? 11.121 10.739 5.712 1.00 83.88 130 ASN A CA 1
ATOM 1013 C C . ASN A 1 130 ? 11.726 9.507 6.414 1.00 83.88 130 ASN A C 1
ATOM 1015 O O . ASN A 1 130 ? 12.946 9.373 6.493 1.00 83.88 130 ASN A O 1
ATOM 1019 N N . LYS A 1 131 ? 10.886 8.599 6.920 1.00 86.81 131 LYS A N 1
ATOM 1020 C CA . LYS A 1 131 ? 11.295 7.343 7.554 1.00 86.81 131 LYS A CA 1
ATOM 1021 C C . LYS A 1 131 ? 10.632 6.151 6.872 1.00 86.81 131 LYS A C 1
ATOM 1023 O O . LYS A 1 131 ? 9.521 6.257 6.354 1.00 86.81 131 LYS A O 1
ATOM 1028 N N . GLU A 1 132 ? 11.316 5.014 6.912 1.00 91.88 132 GLU A N 1
ATOM 1029 C CA . GLU A 1 132 ? 10.732 3.713 6.592 1.00 91.88 132 GLU A CA 1
ATOM 1030 C C . GLU A 1 132 ? 10.101 3.122 7.860 1.00 91.88 132 GLU A C 1
ATOM 1032 O O . GLU A 1 132 ? 10.748 3.018 8.904 1.00 91.88 132 GLU A O 1
ATOM 1037 N N . ILE A 1 133 ? 8.824 2.759 7.770 1.00 94.25 133 ILE A N 1
ATOM 1038 C CA . ILE A 1 133 ? 8.053 2.148 8.851 1.00 94.25 133 ILE A CA 1
ATOM 1039 C C . ILE A 1 133 ? 7.786 0.698 8.479 1.00 94.25 133 ILE A C 1
ATOM 1041 O O . ILE A 1 133 ? 7.187 0.423 7.442 1.00 94.25 133 ILE A O 1
ATOM 1045 N N . GLU A 1 134 ? 8.216 -0.229 9.329 1.00 94.94 134 GLU A N 1
ATOM 1046 C CA . GLU A 1 134 ? 7.990 -1.657 9.125 1.00 94.94 134 GLU A CA 1
ATOM 1047 C C . GLU A 1 134 ? 6.711 -2.138 9.815 1.00 94.94 134 GLU A C 1
ATOM 1049 O O . GLU A 1 134 ? 6.550 -1.967 11.033 1.00 94.94 134 GLU A O 1
ATOM 1054 N N . LEU A 1 135 ? 5.852 -2.823 9.058 1.00 90.62 135 LEU A N 1
ATOM 1055 C CA . LEU A 1 135 ? 4.572 -3.350 9.527 1.00 90.62 135 LEU A CA 1
ATOM 1056 C C . LEU A 1 135 ? 4.432 -4.835 9.201 1.00 90.62 135 LEU A C 1
ATOM 1058 O O . LEU A 1 135 ? 4.923 -5.325 8.183 1.00 90.62 135 LEU A O 1
ATOM 1062 N N . ASP A 1 136 ? 3.765 -5.541 10.103 1.00 88.94 136 ASP A N 1
ATOM 1063 C CA . ASP A 1 136 ? 3.371 -6.937 9.960 1.00 88.94 136 ASP A CA 1
ATOM 1064 C C . ASP A 1 136 ? 1.897 -7.085 9.577 1.00 88.94 136 ASP A C 1
ATOM 1066 O O . ASP A 1 136 ? 1.523 -8.159 9.145 1.00 88.94 136 ASP A O 1
ATOM 1070 N N . GLN A 1 137 ? 1.075 -6.038 9.667 1.00 81.31 137 GLN A N 1
ATOM 1071 C CA . GLN A 1 137 ? -0.293 -6.006 9.139 1.00 81.31 137 GLN A CA 1
ATOM 1072 C C . GLN A 1 137 ? -0.388 -4.958 8.032 1.00 81.31 137 GLN A C 1
ATOM 1074 O O . GLN A 1 137 ? -0.035 -3.796 8.233 1.00 81.31 137 GLN A O 1
ATOM 1079 N N . TYR A 1 138 ? -0.813 -5.381 6.845 1.00 85.12 138 TYR A N 1
ATOM 1080 C CA . TYR A 1 138 ? -0.870 -4.547 5.645 1.00 85.12 138 TYR A CA 1
ATOM 1081 C C . TYR A 1 138 ? -1.789 -5.190 4.604 1.00 85.12 138 TYR A C 1
ATOM 1083 O O . TYR A 1 138 ? -2.280 -6.300 4.791 1.00 85.12 138 TYR A O 1
ATOM 1091 N N . GLU A 1 139 ? -2.030 -4.498 3.497 1.00 86.31 139 GLU A N 1
ATOM 1092 C CA . GLU A 1 139 ? -2.693 -5.062 2.325 1.00 86.31 139 GLU A CA 1
ATOM 1093 C C . GLU A 1 139 ? -1.708 -5.175 1.161 1.00 86.31 139 GLU A C 1
ATOM 1095 O O . GLU A 1 139 ? -0.843 -4.314 0.985 1.00 86.31 139 GLU A O 1
ATOM 1100 N N . VAL A 1 140 ? -1.862 -6.219 0.350 1.00 87.38 140 VAL A N 1
ATOM 1101 C CA . VAL A 1 140 ? -1.090 -6.468 -0.872 1.00 87.38 140 VAL A CA 1
ATOM 1102 C C . VAL A 1 140 ? -1.987 -6.250 -2.079 1.00 87.38 140 VAL A C 1
ATOM 1104 O O . VAL A 1 140 ? -3.125 -6.725 -2.094 1.00 87.38 140 VAL A O 1
ATOM 1107 N N . LEU A 1 141 ? -1.484 -5.549 -3.095 1.00 89.44 141 LEU A N 1
ATOM 1108 C CA . LEU A 1 141 ? -2.186 -5.438 -4.370 1.00 89.44 141 LEU A CA 1
ATOM 1109 C C . LEU A 1 141 ? -2.037 -6.754 -5.144 1.00 89.44 141 LEU A C 1
ATOM 1111 O O . LEU A 1 141 ? -0.925 -7.157 -5.487 1.00 89.44 141 LEU A O 1
ATOM 1115 N N . VAL A 1 142 ? -3.154 -7.413 -5.432 1.00 88.00 142 VAL A N 1
ATOM 1116 C CA . VAL A 1 142 ? -3.213 -8.687 -6.159 1.00 88.00 142 VAL A CA 1
ATOM 1117 C C . VAL A 1 142 ? -4.042 -8.549 -7.434 1.00 88.00 142 VAL A C 1
ATOM 1119 O O . VAL A 1 142 ? -4.930 -7.700 -7.509 1.00 88.00 142 VAL A O 1
ATOM 1122 N N . GLY A 1 143 ? -3.779 -9.380 -8.441 1.00 87.25 143 GLY A N 1
ATOM 1123 C CA . GLY A 1 143 ? -4.542 -9.401 -9.691 1.00 87.25 143 GLY A CA 1
ATOM 1124 C C . GLY A 1 143 ? -3.720 -9.889 -10.880 1.00 87.25 143 GLY A C 1
ATOM 1125 O O . GLY A 1 143 ? -2.653 -10.476 -10.718 1.00 87.25 143 GLY A O 1
ATOM 1126 N N . ASP A 1 144 ? -4.215 -9.638 -12.092 1.00 86.25 144 ASP A N 1
ATOM 1127 C CA . ASP A 1 144 ? -3.447 -9.906 -13.311 1.00 86.25 144 ASP A CA 1
ATOM 1128 C C . ASP A 1 144 ? -2.395 -8.804 -13.514 1.00 86.25 144 ASP A C 1
ATOM 1130 O O . ASP A 1 144 ? -2.750 -7.645 -13.733 1.00 86.25 144 ASP A O 1
ATOM 1134 N N . GLN A 1 145 ? -1.104 -9.151 -13.489 1.00 85.25 145 GLN A N 1
ATOM 1135 C CA . GLN A 1 145 ? -0.002 -8.211 -13.744 1.00 85.25 145 GLN A CA 1
ATOM 1136 C C . GLN A 1 145 ? -0.170 -7.472 -15.084 1.00 85.25 145 GLN A C 1
ATOM 1138 O O . GLN A 1 145 ? 0.194 -6.305 -15.189 1.00 85.25 145 GLN A O 1
ATOM 1143 N N . ASN A 1 146 ? -0.769 -8.110 -16.098 1.00 83.81 146 ASN A N 1
ATOM 1144 C CA . ASN A 1 146 ? -0.993 -7.506 -17.416 1.00 83.81 146 ASN A CA 1
ATOM 1145 C C . ASN A 1 146 ? -2.135 -6.476 -17.427 1.00 83.81 146 ASN A C 1
ATOM 1147 O O . ASN A 1 146 ? -2.357 -5.807 -18.439 1.00 83.81 146 ASN A O 1
ATOM 1151 N N . SER A 1 147 ? -2.887 -6.356 -16.329 1.00 79.00 147 SER A N 1
ATOM 1152 C CA . SER A 1 147 ? -3.922 -5.331 -16.164 1.00 79.00 147 SER A CA 1
ATOM 1153 C C . SER A 1 147 ? -3.357 -3.965 -15.754 1.00 79.00 147 SER A C 1
ATOM 1155 O O . SER A 1 147 ? -4.082 -2.971 -15.807 1.00 79.00 147 SER A O 1
ATOM 1157 N N . VAL A 1 148 ? -2.068 -3.898 -15.394 1.00 84.12 148 VAL A N 1
ATOM 1158 C CA . VAL A 1 148 ? -1.360 -2.675 -14.994 1.00 84.12 148 VAL A CA 1
ATOM 1159 C C . VAL A 1 148 ? -0.074 -2.491 -15.799 1.00 84.12 148 VAL A C 1
ATOM 1161 O O . VAL A 1 148 ? 0.507 -3.444 -16.312 1.00 84.12 148 VAL A O 1
ATOM 1164 N N . ARG A 1 149 ? 0.394 -1.245 -15.914 1.00 83.88 149 ARG A N 1
ATOM 1165 C CA . ARG A 1 149 ? 1.709 -0.930 -16.485 1.00 83.88 149 ARG A CA 1
ATOM 1166 C C . ARG A 1 149 ? 2.343 0.259 -15.780 1.00 83.88 149 ARG A C 1
ATOM 1168 O O . ARG A 1 149 ? 1.640 1.176 -15.359 1.00 83.88 149 ARG A O 1
ATOM 1175 N N . TRP A 1 150 ? 3.669 0.263 -15.718 1.00 83.38 150 TRP A N 1
ATOM 1176 C CA . TRP A 1 150 ? 4.441 1.425 -15.295 1.00 83.38 150 TRP A CA 1
ATOM 1177 C C . TRP A 1 150 ? 4.540 2.419 -16.455 1.00 83.38 150 TRP A C 1
ATOM 1179 O O . TRP A 1 150 ? 5.071 2.082 -17.512 1.00 83.38 150 TRP A O 1
ATOM 1189 N N . ASN A 1 151 ? 4.030 3.636 -16.264 1.00 79.50 151 ASN A N 1
ATOM 1190 C CA . ASN A 1 151 ? 4.271 4.751 -17.180 1.00 79.50 151 ASN A CA 1
ATOM 1191 C C . ASN A 1 151 ? 5.433 5.581 -16.624 1.00 79.50 151 ASN A C 1
ATOM 1193 O O . ASN A 1 151 ? 5.435 5.940 -15.446 1.00 79.50 151 ASN A O 1
ATOM 1197 N N . LYS A 1 152 ? 6.442 5.850 -17.458 1.00 74.25 152 LYS A N 1
ATOM 1198 C CA . LYS A 1 152 ? 7.605 6.645 -17.060 1.00 74.25 152 LYS A CA 1
ATOM 1199 C C . LYS A 1 152 ? 7.251 8.126 -17.150 1.00 74.25 152 LYS A C 1
ATOM 1201 O O . LYS A 1 152 ? 7.175 8.660 -18.249 1.00 74.25 152 LYS A O 1
ATOM 1206 N N . GLU A 1 153 ? 7.102 8.765 -15.999 1.00 67.38 153 GLU A N 1
ATOM 1207 C CA . GLU A 1 153 ? 6.837 10.200 -15.876 1.00 67.38 153 GLU A CA 1
ATOM 1208 C C . GLU A 1 153 ? 7.992 10.892 -15.134 1.00 67.38 153 GLU A C 1
ATOM 1210 O O . GLU A 1 153 ? 8.694 10.270 -14.332 1.00 67.38 153 GLU A O 1
ATOM 1215 N N . SER A 1 154 ? 8.205 12.181 -15.400 1.00 65.38 154 SER A N 1
ATOM 1216 C CA . SER A 1 154 ? 9.181 13.021 -14.692 1.00 65.38 154 SER A CA 1
ATOM 1217 C C . SER A 1 154 ? 8.594 14.403 -14.423 1.00 65.38 154 SER A C 1
ATOM 1219 O O . SER A 1 154 ? 8.029 14.997 -15.337 1.00 65.38 154 SER A O 1
ATOM 1221 N N . GLY A 1 155 ? 8.785 14.933 -13.213 1.00 64.12 155 GLY A N 1
ATOM 1222 C CA . GLY A 1 155 ? 8.160 16.186 -12.773 1.00 64.12 155 GLY A CA 1
ATOM 1223 C C . GLY A 1 155 ? 6.816 15.955 -12.075 1.00 64.12 155 GLY A C 1
ATOM 1224 O O . GLY A 1 155 ? 6.540 14.845 -11.620 1.00 64.12 155 GLY A O 1
ATOM 1225 N N . GLU A 1 156 ? 5.999 17.004 -11.961 1.00 64.56 156 GLU A N 1
ATOM 1226 C CA . GLU A 1 156 ? 4.624 16.882 -11.462 1.00 64.56 156 GLU A CA 1
ATOM 1227 C C . GLU A 1 156 ? 3.798 15.995 -12.403 1.00 64.56 156 GLU A C 1
ATOM 1229 O O . GLU A 1 156 ? 3.875 16.119 -13.629 1.00 64.56 156 GLU A O 1
ATOM 1234 N N . ILE A 1 157 ? 3.017 15.074 -11.836 1.00 65.44 157 ILE A N 1
ATOM 1235 C CA . ILE A 1 157 ? 2.231 14.126 -12.629 1.00 65.44 157 ILE A CA 1
ATOM 1236 C C . ILE A 1 157 ? 1.093 14.873 -13.317 1.00 65.44 157 ILE A C 1
ATOM 1238 O O . ILE A 1 157 ? 0.146 15.329 -12.678 1.00 65.44 157 ILE A O 1
ATOM 1242 N N . ASN A 1 158 ? 1.137 14.923 -14.648 1.00 65.31 158 ASN A N 1
ATOM 1243 C CA . ASN A 1 158 ? 0.009 15.387 -15.438 1.00 65.31 158 ASN A CA 1
ATOM 1244 C C . ASN A 1 158 ? -0.967 14.229 -15.689 1.00 65.31 158 ASN A C 1
ATOM 1246 O O . ASN A 1 158 ? -0.818 13.454 -16.633 1.00 65.31 158 ASN A O 1
ATOM 1250 N N . PHE A 1 159 ? -2.010 14.137 -14.864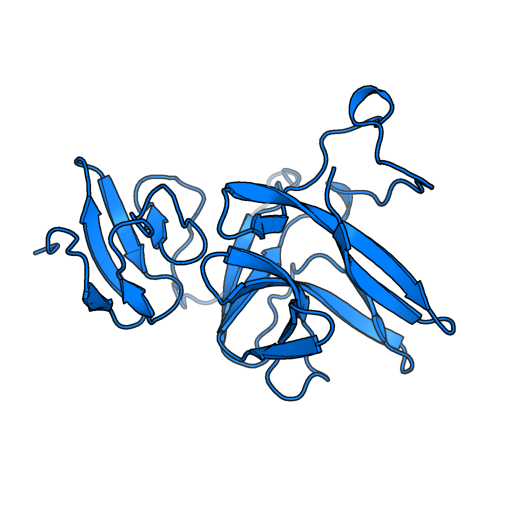 1.00 63.59 159 PHE A N 1
ATOM 1251 C CA . PHE A 1 159 ? -3.041 13.099 -14.976 1.00 63.59 159 PHE A CA 1
ATOM 1252 C C . PHE A 1 159 ? -3.779 13.088 -16.321 1.00 63.59 159 PHE A C 1
ATOM 1254 O O . PHE A 1 159 ? -4.289 12.041 -16.710 1.00 63.59 159 PHE A O 1
ATOM 1261 N N . GLN A 1 160 ? -3.822 14.212 -17.046 1.00 60.78 160 GLN A N 1
ATOM 1262 C CA . GLN A 1 160 ? -4.428 14.281 -18.381 1.00 60.78 160 GLN A CA 1
ATOM 1263 C C . GLN A 1 160 ? -3.513 13.718 -19.478 1.00 60.78 160 GLN A C 1
ATOM 1265 O O . GLN A 1 160 ? -3.999 13.358 -20.546 1.00 60.78 160 GLN A O 1
ATOM 1270 N N . ALA A 1 161 ? -2.204 13.627 -19.222 1.00 58.69 161 ALA A N 1
ATOM 1271 C CA . ALA A 1 161 ? -1.230 13.050 -20.146 1.00 58.69 161 ALA A CA 1
ATOM 1272 C C . ALA A 1 161 ? -1.099 11.522 -19.998 1.00 58.69 161 ALA A C 1
ATOM 1274 O O . ALA A 1 161 ? -0.521 10.860 -20.863 1.00 58.69 161 ALA A O 1
ATOM 1275 N N . LEU A 1 162 ? -1.656 10.940 -18.930 1.00 63.50 162 LEU A N 1
ATOM 1276 C CA . LEU A 1 162 ? -1.609 9.502 -18.702 1.00 63.50 162 LEU A CA 1
ATOM 1277 C C . LEU A 1 162 ? -2.522 8.765 -19.688 1.00 63.50 162 LEU A C 1
ATOM 1279 O O . LEU A 1 162 ? -3.723 8.999 -19.779 1.00 63.50 162 LEU A O 1
ATOM 1283 N N . SER A 1 163 ? -1.963 7.765 -20.364 1.00 59.81 163 SER A N 1
ATOM 1284 C CA . SER A 1 163 ? -2.690 6.859 -21.266 1.00 59.81 163 SER A CA 1
ATOM 1285 C C . SER A 1 163 ? -3.543 5.802 -20.530 1.00 59.81 163 SER A C 1
ATOM 1287 O O . SER A 1 163 ? -3.881 4.760 -21.099 1.00 59.81 163 SER A O 1
ATOM 1289 N N . GLY A 1 164 ? -3.854 6.030 -19.249 1.00 68.19 164 GLY A N 1
ATOM 1290 C CA . GLY A 1 164 ? -4.613 5.136 -18.375 1.00 68.19 164 GLY A CA 1
ATOM 1291 C C . GLY A 1 164 ? -4.912 5.763 -17.010 1.00 68.19 164 GLY A C 1
ATOM 1292 O O . GLY A 1 164 ? -4.346 6.794 -16.655 1.00 68.19 164 GLY A O 1
ATOM 1293 N N . GLN A 1 165 ? -5.802 5.134 -16.238 1.00 76.31 165 GLN A N 1
ATOM 1294 C CA . GLN A 1 165 ? -6.145 5.594 -14.890 1.00 76.31 165 GLN A CA 1
ATOM 1295 C C . GLN A 1 165 ? -5.037 5.187 -13.900 1.00 76.31 165 GLN A C 1
ATOM 1297 O O . GLN A 1 165 ? -4.700 4.002 -13.839 1.00 76.31 165 GLN A O 1
ATOM 1302 N N . PRO A 1 166 ? -4.460 6.125 -13.127 1.00 79.56 166 PRO A N 1
ATOM 1303 C CA . PRO A 1 166 ? -3.471 5.788 -12.109 1.00 79.56 166 PRO A CA 1
ATOM 1304 C C . PRO A 1 166 ? -4.108 4.949 -10.997 1.00 79.56 166 PRO A C 1
ATOM 1306 O O . PRO A 1 166 ? -5.274 5.136 -10.642 1.00 79.56 166 PRO A O 1
ATOM 1309 N N . VAL A 1 167 ? -3.329 4.035 -10.422 1.00 80.00 167 VAL A N 1
ATOM 1310 C CA . VAL A 1 167 ? -3.793 3.209 -9.306 1.00 80.00 167 VAL A CA 1
ATOM 1311 C C . VAL A 1 167 ? -3.629 3.993 -8.003 1.00 80.00 167 VAL A C 1
ATOM 1313 O O . VAL A 1 167 ? -2.511 4.323 -7.598 1.00 80.00 167 VAL A O 1
ATOM 1316 N N . GLU A 1 168 ? -4.752 4.301 -7.351 1.00 83.50 168 GLU A N 1
ATOM 1317 C CA . GLU A 1 168 ? -4.776 4.881 -6.005 1.00 83.50 168 GLU A CA 1
ATOM 1318 C C . GLU A 1 168 ? -4.212 3.864 -5.000 1.00 83.50 168 GLU A C 1
ATOM 1320 O O . GLU A 1 168 ? -4.744 2.764 -4.831 1.00 83.50 168 GLU A O 1
ATOM 1325 N N . GLY A 1 169 ? -3.107 4.229 -4.350 1.00 79.00 169 GLY A N 1
ATOM 1326 C CA . GLY A 1 169 ? -2.442 3.409 -3.337 1.00 79.00 169 GLY A CA 1
ATOM 1327 C C . GLY A 1 169 ? -2.865 3.749 -1.909 1.00 79.00 169 GLY A C 1
ATOM 1328 O O . GLY A 1 169 ? -2.681 2.938 -1.004 1.00 79.00 169 GLY A O 1
ATOM 1329 N N . GLY A 1 170 ? -3.453 4.927 -1.702 1.00 79.69 170 GLY A N 1
ATOM 1330 C CA . GLY A 1 170 ? -3.977 5.353 -0.413 1.00 79.69 170 GLY A CA 1
ATOM 1331 C C . GLY A 1 170 ? -4.257 6.850 -0.359 1.00 79.69 170 GLY A C 1
ATOM 1332 O O . GLY A 1 170 ? -4.346 7.515 -1.391 1.00 79.69 170 GLY A O 1
ATOM 1333 N N . ARG A 1 171 ? -4.402 7.381 0.853 1.00 80.62 171 ARG A N 1
ATOM 1334 C CA . ARG A 1 171 ? -4.681 8.796 1.126 1.00 80.62 171 ARG A CA 1
ATOM 1335 C C . ARG A 1 171 ? -3.916 9.234 2.370 1.00 80.62 171 ARG A C 1
ATOM 1337 O O . ARG A 1 171 ? -3.849 8.481 3.335 1.00 80.62 171 ARG A O 1
ATOM 1344 N N . GLU A 1 172 ? -3.340 10.428 2.350 1.00 75.81 172 GLU A N 1
ATOM 1345 C CA . GLU A 1 172 ? -2.797 11.080 3.550 1.00 75.81 172 GLU A CA 1
ATOM 1346 C C . GLU A 1 172 ? -3.936 11.409 4.541 1.00 75.81 172 GLU A C 1
ATOM 1348 O O . GLU A 1 172 ? -5.105 11.439 4.152 1.00 75.81 172 GLU A O 1
ATOM 1353 N N . ALA A 1 173 ? -3.611 11.708 5.804 1.00 69.94 173 ALA A N 1
ATOM 1354 C CA . ALA A 1 173 ? -4.606 12.016 6.845 1.00 69.94 173 ALA A CA 1
ATOM 1355 C C . ALA A 1 173 ? -5.532 13.200 6.493 1.00 69.94 173 ALA A C 1
ATOM 1357 O O . ALA A 1 173 ? -6.687 13.248 6.900 1.00 69.94 173 ALA A O 1
ATOM 1358 N N . ASN A 1 174 ? -5.051 14.146 5.682 1.00 68.81 174 ASN A N 1
ATOM 1359 C CA . ASN A 1 174 ? -5.845 15.273 5.180 1.00 68.81 174 ASN A CA 1
ATOM 1360 C C . ASN A 1 174 ? -6.730 14.925 3.963 1.00 68.81 174 ASN A C 1
ATOM 1362 O O . ASN A 1 174 ? -7.310 15.819 3.350 1.00 68.81 174 ASN A O 1
ATOM 1366 N N . GLY A 1 175 ? -6.794 13.651 3.568 1.00 67.56 175 GLY A N 1
ATOM 1367 C CA . GLY A 1 175 ? -7.570 13.165 2.429 1.00 67.56 175 GLY A CA 1
ATOM 1368 C C . GLY A 1 175 ? -6.875 13.281 1.068 1.00 67.56 175 GLY A C 1
ATOM 1369 O O . GLY A 1 175 ? -7.447 12.827 0.071 1.00 67.56 175 GLY A O 1
ATOM 1370 N N . LYS A 1 176 ? -5.654 13.843 0.989 1.00 74.12 176 LYS A N 1
ATOM 1371 C CA . LYS A 1 176 ? -4.900 13.943 -0.273 1.00 74.12 176 LYS A CA 1
ATOM 1372 C C . LYS A 1 176 ? -4.577 12.545 -0.801 1.00 74.12 176 LYS A C 1
ATOM 1374 O O . LYS A 1 176 ? -3.985 11.732 -0.096 1.00 74.12 176 LYS A O 1
ATOM 1379 N N . VAL A 1 177 ? -4.942 12.285 -2.055 1.00 74.06 177 VAL A N 1
ATOM 1380 C CA . VAL A 1 177 ? -4.716 10.992 -2.713 1.00 74.06 177 VAL A CA 1
ATOM 1381 C C . VAL A 1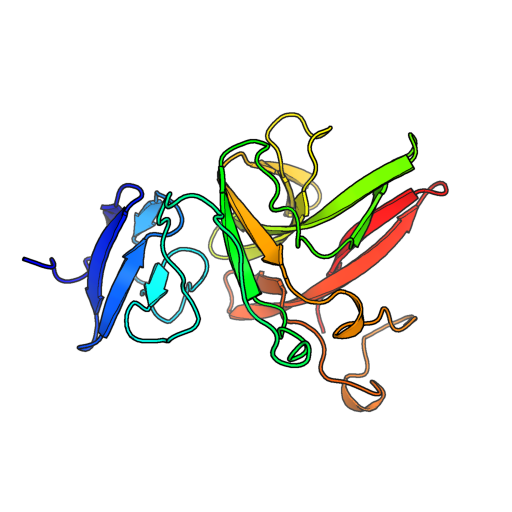 177 ? -3.224 10.732 -2.918 1.00 74.06 177 VAL A C 1
ATOM 1383 O O . VAL A 1 177 ? -2.469 11.620 -3.319 1.00 74.06 177 VAL A O 1
ATOM 1386 N N . LEU A 1 178 ? -2.823 9.491 -2.658 1.00 79.50 178 LEU A N 1
ATOM 1387 C CA . LEU A 1 178 ? -1.504 8.942 -2.928 1.00 79.50 178 LEU A CA 1
ATOM 1388 C C . LEU A 1 178 ? -1.612 7.891 -4.026 1.00 79.50 178 LEU A C 1
ATOM 1390 O O . LEU A 1 178 ? -2.405 6.950 -3.937 1.00 79.50 178 LEU A O 1
ATOM 1394 N N . TYR A 1 179 ? -0.767 8.022 -5.039 1.00 86.19 179 TYR A N 1
ATOM 1395 C CA . TYR A 1 179 ? -0.691 7.071 -6.140 1.00 86.19 179 TYR A CA 1
ATOM 1396 C C . TYR A 1 179 ? 0.506 6.148 -5.970 1.00 86.19 179 TYR A C 1
ATOM 1398 O O . TYR A 1 179 ? 1.523 6.521 -5.374 1.00 86.19 179 TYR A O 1
ATOM 1406 N N . ILE A 1 180 ? 0.378 4.935 -6.506 1.00 84.88 180 ILE A N 1
ATOM 1407 C CA . ILE A 1 180 ? 1.482 3.981 -6.543 1.00 84.88 180 ILE A CA 1
ATOM 1408 C C . ILE A 1 180 ? 2.538 4.507 -7.516 1.00 84.88 180 ILE A C 1
ATOM 1410 O O . ILE A 1 180 ? 2.254 4.754 -8.687 1.00 84.88 180 ILE A O 1
ATOM 1414 N N . ALA A 1 181 ? 3.763 4.644 -7.023 1.00 83.94 181 ALA A N 1
ATOM 1415 C CA . ALA A 1 181 ? 4.923 5.015 -7.817 1.00 83.94 181 ALA A CA 1
ATOM 1416 C C . ALA A 1 181 ? 5.989 3.925 -7.739 1.00 83.94 181 ALA A C 1
ATOM 1418 O O . ALA A 1 181 ? 6.004 3.117 -6.812 1.00 83.94 181 ALA A O 1
ATOM 1419 N N . GLN A 1 182 ? 6.904 3.935 -8.699 1.00 85.56 182 GLN A N 1
ATOM 1420 C CA . GLN A 1 182 ? 8.085 3.089 -8.701 1.00 85.56 182 GLN A CA 1
ATOM 1421 C C . GLN A 1 182 ? 9.317 3.981 -8.812 1.00 85.56 182 GLN A C 1
ATOM 1423 O O . GLN A 1 182 ? 9.370 4.865 -9.666 1.00 85.56 182 GLN A O 1
ATOM 1428 N N . ALA A 1 183 ? 10.307 3.743 -7.956 1.00 78.44 183 ALA A N 1
ATOM 1429 C CA . ALA A 1 183 ? 11.582 4.442 -7.992 1.00 78.44 183 ALA A CA 1
ATOM 1430 C C . ALA A 1 183 ? 12.721 3.458 -8.271 1.00 78.44 183 ALA A C 1
ATOM 1432 O O . ALA A 1 183 ? 12.820 2.403 -7.640 1.00 78.44 183 ALA A O 1
ATOM 1433 N N . ASN A 1 184 ? 13.600 3.836 -9.200 1.00 78.81 184 ASN A N 1
ATOM 1434 C CA . ASN A 1 184 ? 14.853 3.133 -9.446 1.00 78.81 184 ASN A CA 1
ATOM 1435 C C . ASN A 1 184 ? 15.963 3.790 -8.623 1.00 78.81 184 ASN A C 1
ATOM 1437 O O . ASN A 1 184 ? 16.242 4.975 -8.795 1.00 78.81 184 ASN A O 1
ATOM 1441 N N . TYR A 1 185 ? 16.610 3.020 -7.754 1.00 70.75 185 TYR A N 1
ATOM 1442 C CA . TYR A 1 185 ? 17.739 3.471 -6.944 1.00 70.75 185 TYR A CA 1
ATOM 1443 C C . TYR A 1 185 ? 18.789 2.363 -6.863 1.00 70.75 185 TYR A C 1
ATOM 1445 O O . TYR A 1 185 ? 18.455 1.222 -6.556 1.00 70.75 185 TYR A O 1
ATOM 1453 N N . ASN A 1 186 ? 20.059 2.673 -7.150 1.00 67.44 186 ASN A N 1
ATOM 1454 C CA . ASN A 1 186 ? 21.180 1.719 -7.088 1.00 67.44 186 ASN A CA 1
ATOM 1455 C C . ASN A 1 186 ? 20.895 0.354 -7.755 1.00 67.44 186 ASN A C 1
ATOM 1457 O O . ASN A 1 186 ? 21.156 -0.693 -7.168 1.00 67.44 186 ASN A O 1
ATOM 1461 N N . ASN A 1 187 ? 20.343 0.364 -8.976 1.00 71.38 187 ASN A N 1
ATOM 1462 C CA . ASN A 1 187 ? 19.946 -0.830 -9.747 1.00 71.38 187 ASN A CA 1
ATOM 1463 C C . ASN A 1 187 ? 18.879 -1.720 -9.082 1.00 71.38 187 ASN A C 1
ATOM 1465 O O . ASN A 1 187 ? 18.686 -2.860 -9.493 1.00 71.38 187 ASN A O 1
ATOM 1469 N N . THR A 1 188 ? 18.173 -1.194 -8.083 1.00 71.69 188 THR A N 1
ATOM 1470 C CA . THR A 1 188 ? 16.995 -1.820 -7.478 1.00 71.69 188 THR A CA 1
ATOM 1471 C C . THR A 1 188 ? 15.758 -0.994 -7.780 1.00 71.69 188 THR A C 1
ATOM 1473 O O . THR A 1 188 ? 15.836 0.223 -7.978 1.00 71.69 188 THR A O 1
ATOM 1476 N N . THR A 1 189 ? 14.613 -1.662 -7.813 1.00 81.50 189 THR A N 1
ATOM 1477 C CA . THR A 1 189 ? 13.340 -1.050 -8.175 1.00 81.50 189 THR A CA 1
ATOM 1478 C C . THR A 1 189 ? 12.381 -1.233 -7.015 1.00 81.50 189 THR A C 1
ATOM 1480 O O . THR A 1 189 ? 12.087 -2.362 -6.630 1.00 81.50 189 THR A O 1
ATOM 1483 N N . HIS A 1 190 ? 11.906 -0.124 -6.448 1.00 82.00 190 HIS A N 1
ATOM 1484 C CA . HIS A 1 190 ? 11.079 -0.134 -5.242 1.00 82.00 190 HIS A CA 1
ATOM 1485 C C . HIS A 1 190 ? 9.722 0.508 -5.520 1.00 82.00 190 HIS A C 1
ATOM 1487 O O . HIS A 1 190 ? 9.688 1.645 -6.004 1.00 82.00 190 HIS A O 1
ATOM 1493 N N . PRO A 1 191 ? 8.608 -0.169 -5.194 1.00 81.50 191 PRO A N 1
ATOM 1494 C CA . PRO A 1 191 ? 7.314 0.484 -5.151 1.00 81.50 191 PRO A CA 1
ATOM 1495 C C . PRO A 1 191 ? 7.245 1.432 -3.946 1.00 81.50 191 PRO A C 1
ATOM 1497 O O . PRO A 1 191 ? 7.794 1.170 -2.874 1.00 81.50 191 PRO A O 1
ATOM 1500 N N . GLY A 1 192 ? 6.563 2.552 -4.138 1.00 80.38 192 GLY A N 1
ATOM 1501 C CA . GLY A 1 192 ? 6.420 3.619 -3.162 1.00 80.38 192 GLY A CA 1
ATOM 1502 C C . GLY A 1 192 ? 5.212 4.492 -3.471 1.00 80.38 192 GLY A C 1
ATOM 1503 O O . GLY A 1 192 ? 4.239 4.049 -4.087 1.00 80.38 192 GLY A O 1
ATOM 1504 N N . LYS A 1 193 ? 5.277 5.748 -3.034 1.00 83.06 193 LYS A N 1
ATOM 1505 C CA . LYS A 1 193 ? 4.170 6.696 -3.144 1.00 83.06 193 LYS A CA 1
ATOM 1506 C C . LYS A 1 193 ? 4.586 7.977 -3.847 1.00 83.06 193 LYS A C 1
ATOM 1508 O O . LYS A 1 193 ? 5.716 8.432 -3.697 1.00 83.06 193 LYS A O 1
ATOM 1513 N N . THR A 1 194 ? 3.641 8.573 -4.556 1.00 77.38 194 THR A N 1
ATOM 1514 C CA . THR A 1 194 ? 3.734 9.934 -5.087 1.00 77.38 194 THR A CA 1
ATOM 1515 C C . THR A 1 194 ? 2.421 10.667 -4.844 1.00 77.38 194 THR A C 1
ATOM 1517 O O . THR A 1 194 ? 1.376 10.038 -4.644 1.00 77.38 194 THR A O 1
ATOM 1520 N N . ASN A 1 195 ? 2.474 11.992 -4.848 1.00 72.06 195 ASN A N 1
ATOM 1521 C CA . ASN A 1 195 ? 1.297 12.839 -4.820 1.00 72.06 195 ASN A CA 1
ATOM 1522 C C . ASN A 1 195 ? 1.139 13.569 -6.165 1.00 72.06 195 ASN A C 1
ATOM 1524 O O . ASN A 1 195 ? 2.064 13.609 -6.974 1.00 72.06 195 ASN A O 1
ATOM 1528 N N . SER A 1 196 ? -0.071 14.075 -6.414 1.00 56.56 196 SER A N 1
ATOM 1529 C CA . SER A 1 196 ? -0.326 15.074 -7.456 1.00 56.56 196 SER A CA 1
ATOM 1530 C C . SER A 1 196 ? 0.250 16.426 -7.065 1.00 56.56 196 SER A C 1
ATOM 1532 O O . SER A 1 196 ? 0.053 16.784 -5.866 1.00 56.56 196 SER A O 1
#

Radius of gyration: 17.37 Å; Cα contacts (8 Å, |Δi|>4): 422; chains: 1; bounding box: 48×46×42 Å

Secondary structure (DSSP, 8-state):
-PEEP-TT-EE-TT-EEEETTEEEEESS-EE--TT--TTT-TTTEEETTSTT-------------------PPPEEEEEETT---TTBPEEEE-TTS-EEEEEEEEETTEEEEEEE-TTSSSSEEEEETTEEEEESEEEEEES-GGG-------SS--TTT-SS---EEEE-TT--EEEEEEEEETTEEEEEEEE-

pLDDT: mean 75.04, std 17.15, range [24.72, 96.19]

Sequence (196 aa):
MTQSWQPGTWYNLGSEVEYQGAKYRIIQAHRSQDDWTPPNVPALWGRMQDQGYSGFQSQGYQGDTQSAPQRQRPTWVGVTGKDIPNNAIEGGRDRDGSPLYIARAFYEGGVHPGKCGRGLRKGAVIGYGNKEIELDQYEVLVGDQNSVRWNKESGEINFQALSGQPVEGGREANGKVLYIAQANYNNTTHPGKTNS

Nearest PDB structures (foldseek):
  5mh3-assembly1_B  TM=8.525E-01  e=1.304E-06  Magallana gigas
  5idb-assembly1_A  TM=8.498E-01  e=1.611E-06  Magallana gigas
  5mh2-assembly2_D  TM=8.538E-01  e=3.205E-06  Magallana gigas
  8jea-assembly1_D  TM=8.486E-01  e=4.642E-06  Magallana gigas
  4nyu-assembly1_A  TM=9.502E-01  e=5.724E-02  Vibrio cholerae O1 str. NHCC-010F

InterPro domains:
  IPR003610 Carbohydrate binding module family 5/12 [PF02839] (5-45)
  IPR006616 DM9 repeat [PF11901] (94-195)
  IPR006616 DM9 repeat [SM00696] (73-144)
  IPR036573 Carbohydrate-binding module superfamily 5/12 [SSF51055] (5-46)